Protein AF-A0A350T555-F1 (afdb_monomer)

Sequence (192 aa):
MCRDCGGQFRLDDHVRLIHRSIEDVERISYLAPFISRSAMPKALASPCAGWHYAPRRPITSGHRKREGISMHGIEFFGMPGEDEARPFSRATKAGGLVFVSGHSGGIRGTATEEARAALGIIKSLLEEAGSSMDHVVQVTLLITNSAEYDEINREYKLHFPNGLPARHTARFGVPTTAKCGFACIALAADSQ

Structure (mmCIF, N/CA/C/O backbone):
data_AF-A0A350T555-F1
#
_entry.id   AF-A0A350T555-F1
#
loop_
_atom_site.group_PDB
_atom_site.id
_atom_site.type_symbol
_atom_site.label_atom_id
_atom_site.label_alt_id
_atom_site.label_comp_id
_atom_site.label_asym_id
_atom_site.label_entity_id
_atom_site.label_seq_id
_atom_site.pdbx_PDB_ins_code
_atom_site.Cartn_x
_atom_site.Cartn_y
_atom_site.Cartn_z
_atom_site.occupancy
_atom_site.B_iso_or_equiv
_atom_site.auth_seq_id
_atom_site.auth_comp_id
_atom_site.auth_asym_id
_atom_site.auth_atom_id
_atom_site.pdbx_PDB_model_num
ATOM 1 N N . MET A 1 1 ? 7.788 -72.280 -13.610 1.00 30.23 1 MET A N 1
ATOM 2 C CA . MET A 1 1 ? 7.185 -71.374 -14.621 1.00 30.23 1 MET A CA 1
ATOM 3 C C . MET A 1 1 ? 6.637 -70.174 -13.860 1.00 30.23 1 MET A C 1
ATOM 5 O O . MET A 1 1 ? 5.882 -70.435 -12.942 1.00 30.23 1 MET A O 1
ATOM 9 N N . CYS A 1 2 ? 6.965 -68.896 -14.063 1.00 30.05 2 CYS A N 1
ATOM 10 C CA . CYS A 1 2 ? 7.864 -68.103 -14.924 1.00 30.05 2 CYS A CA 1
ATOM 11 C C . CYS A 1 2 ? 8.053 -66.767 -14.137 1.00 30.05 2 CYS A C 1
ATOM 13 O O . CYS A 1 2 ? 7.058 -66.277 -13.616 1.00 30.05 2 CYS A O 1
ATOM 15 N N . ARG A 1 3 ? 9.257 -66.370 -13.694 1.00 30.23 3 ARG A N 1
ATOM 16 C CA . ARG A 1 3 ? 10.208 -65.401 -14.299 1.00 30.23 3 ARG A CA 1
ATOM 17 C C . ARG A 1 3 ? 9.648 -64.006 -14.653 1.00 30.23 3 ARG A C 1
ATOM 19 O O . ARG A 1 3 ? 8.775 -63.943 -15.505 1.00 30.23 3 ARG A O 1
ATOM 26 N N . ASP A 1 4 ? 10.266 -62.986 -14.029 1.00 35.78 4 ASP A N 1
ATOM 27 C CA . ASP A 1 4 ? 10.601 -61.608 -14.468 1.00 35.78 4 ASP A CA 1
ATOM 28 C C . ASP A 1 4 ? 9.474 -60.736 -15.086 1.00 35.78 4 ASP A C 1
ATOM 30 O O . ASP A 1 4 ? 8.626 -61.209 -15.824 1.00 35.78 4 ASP A O 1
ATOM 34 N N . CYS A 1 5 ? 9.341 -59.431 -14.815 1.00 35.09 5 CYS A N 1
ATOM 35 C CA . CYS A 1 5 ? 10.346 -58.387 -15.006 1.00 35.09 5 CYS A CA 1
ATOM 36 C C . CYS A 1 5 ? 10.032 -57.137 -14.162 1.00 35.09 5 CYS A C 1
ATOM 38 O O . CYS A 1 5 ? 8.913 -56.622 -14.184 1.00 35.09 5 CYS A O 1
ATOM 40 N N . GLY A 1 6 ? 11.058 -56.593 -13.501 1.00 33.00 6 GLY A N 1
ATOM 41 C CA . GLY A 1 6 ? 11.089 -55.191 -13.095 1.00 33.00 6 GLY A CA 1
ATOM 42 C C . GLY A 1 6 ? 11.296 -54.280 -14.310 1.00 33.00 6 GLY A C 1
ATOM 43 O O . GLY A 1 6 ? 12.001 -54.639 -15.253 1.00 33.00 6 GLY A O 1
ATOM 44 N N . GLY A 1 7 ? 10.676 -53.102 -14.284 1.00 33.00 7 GLY A N 1
ATOM 45 C CA . GLY A 1 7 ? 10.753 -52.112 -15.354 1.00 33.00 7 GLY A CA 1
ATOM 46 C C . GLY A 1 7 ? 10.503 -50.709 -14.815 1.00 33.00 7 GLY A C 1
ATOM 47 O O . GLY A 1 7 ? 9.369 -50.283 -14.639 1.00 33.00 7 GLY A O 1
ATOM 48 N N . GLN A 1 8 ? 11.602 -50.028 -14.522 1.00 35.09 8 GLN A N 1
ATOM 49 C CA . GLN A 1 8 ? 11.738 -48.636 -14.110 1.00 35.09 8 GLN A CA 1
ATOM 50 C C . GLN A 1 8 ? 10.984 -47.681 -15.057 1.00 35.09 8 GLN A C 1
ATOM 52 O O . GLN A 1 8 ? 11.365 -47.546 -16.219 1.00 35.09 8 GLN A O 1
ATOM 57 N N . PHE A 1 9 ? 9.949 -46.983 -14.580 1.00 29.12 9 PHE A N 1
ATOM 58 C CA . PHE A 1 9 ? 9.318 -45.905 -15.350 1.00 29.12 9 PHE A CA 1
ATOM 59 C C . PHE A 1 9 ? 10.159 -44.631 -15.183 1.00 29.12 9 PHE A C 1
ATOM 61 O O . PHE A 1 9 ? 10.153 -43.991 -14.131 1.00 29.12 9 PHE A O 1
ATOM 68 N N . ARG A 1 10 ? 10.967 -44.322 -16.202 1.00 34.41 10 ARG A N 1
ATOM 69 C CA . ARG A 1 10 ? 11.744 -43.080 -16.311 1.00 34.41 10 ARG A CA 1
ATOM 70 C C . ARG A 1 10 ? 10.792 -41.892 -16.503 1.00 34.41 10 ARG A C 1
ATOM 72 O O . ARG A 1 10 ? 9.966 -41.913 -17.409 1.00 34.41 10 ARG A O 1
ATOM 79 N N . LEU A 1 11 ? 10.944 -40.859 -15.670 1.00 39.25 11 LEU A N 1
ATOM 80 C CA . LEU A 1 11 ? 10.484 -39.501 -15.965 1.00 39.25 11 LEU A CA 1
ATOM 81 C C . LEU A 1 11 ? 11.314 -38.974 -17.138 1.00 39.25 11 LEU A C 1
ATOM 83 O O . LEU A 1 11 ? 12.494 -38.759 -16.910 1.00 39.25 11 LEU A O 1
ATOM 87 N N . ASP A 1 12 ? 10.735 -38.785 -18.330 1.00 40.91 12 ASP A N 1
ATOM 88 C CA . ASP A 1 12 ? 11.316 -37.931 -19.393 1.00 40.91 12 ASP A CA 1
ATOM 89 C C . ASP A 1 12 ? 10.345 -37.591 -20.560 1.00 40.91 12 ASP A C 1
ATOM 91 O O . ASP A 1 12 ? 10.794 -37.280 -21.658 1.00 40.91 12 ASP A O 1
ATOM 95 N N . ASP A 1 13 ? 9.016 -37.561 -20.358 1.00 38.97 13 ASP A N 1
ATOM 96 C CA . ASP A 1 13 ? 8.043 -3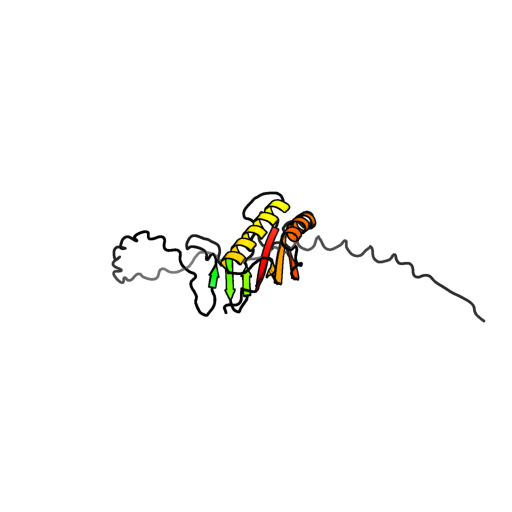7.378 -21.469 1.00 38.97 13 ASP A CA 1
ATOM 97 C C . ASP A 1 13 ? 7.062 -36.185 -21.344 1.00 38.97 13 ASP A C 1
ATOM 99 O O . ASP A 1 13 ? 5.970 -36.199 -21.911 1.00 38.97 13 ASP A O 1
ATOM 103 N N . HIS A 1 14 ? 7.440 -35.087 -20.672 1.00 42.34 14 HIS A N 1
ATOM 104 C CA . HIS A 1 14 ? 6.573 -33.888 -20.580 1.00 42.34 14 HIS A CA 1
ATOM 105 C C . HIS A 1 14 ? 7.183 -32.547 -21.029 1.00 42.34 14 HIS A C 1
ATOM 107 O O . HIS A 1 14 ? 6.593 -31.496 -20.794 1.00 42.34 14 HIS A O 1
ATOM 113 N N . VAL A 1 15 ? 8.297 -32.540 -21.770 1.00 42.91 15 VAL A N 1
ATOM 114 C CA . VAL A 1 15 ? 8.960 -31.288 -22.220 1.00 42.91 15 VAL A CA 1
ATOM 115 C C . VAL A 1 15 ? 8.694 -30.939 -23.701 1.00 42.91 15 VAL A C 1
ATOM 117 O O . VAL A 1 15 ? 9.415 -30.161 -24.315 1.00 42.91 15 VAL A O 1
ATOM 120 N N . ARG A 1 16 ? 7.622 -31.449 -24.323 1.00 36.12 16 ARG A N 1
ATOM 121 C CA . ARG A 1 16 ? 7.269 -31.080 -25.716 1.00 36.12 16 ARG A CA 1
ATOM 122 C C . ARG A 1 16 ? 5.794 -30.769 -25.950 1.00 36.12 16 ARG A C 1
ATOM 124 O O . ARG A 1 16 ? 5.234 -31.186 -26.958 1.00 36.12 16 ARG A O 1
ATOM 131 N N . LEU A 1 17 ? 5.171 -29.989 -25.066 1.00 36.47 17 LEU A N 1
ATOM 132 C CA . LEU A 1 17 ? 3.815 -29.490 -25.322 1.00 36.47 17 LEU A CA 1
ATOM 133 C C . LEU A 1 17 ? 3.530 -28.080 -24.772 1.00 36.47 17 LEU A C 1
ATOM 135 O O . LEU A 1 17 ? 2.439 -27.829 -24.287 1.00 36.47 17 LEU A O 1
ATOM 139 N N . ILE A 1 18 ? 4.480 -27.140 -24.853 1.00 36.09 18 ILE A N 1
ATOM 140 C CA . ILE A 1 18 ? 4.202 -25.697 -24.669 1.00 36.09 18 ILE A CA 1
ATOM 141 C C . ILE A 1 18 ? 5.082 -24.885 -25.634 1.00 36.09 18 ILE A C 1
ATOM 143 O O . ILE A 1 18 ? 5.974 -24.156 -25.222 1.00 36.09 18 ILE A O 1
ATOM 147 N N . HIS A 1 19 ? 4.893 -25.062 -26.945 1.00 40.66 19 HIS A N 1
ATOM 148 C CA . HIS A 1 19 ? 5.527 -24.189 -27.951 1.00 40.66 19 HIS A CA 1
ATOM 149 C C . HIS A 1 19 ? 4.690 -23.964 -29.223 1.00 40.66 19 HIS A C 1
ATOM 151 O O . HIS A 1 19 ? 5.228 -23.685 -30.289 1.00 40.66 19 HIS A O 1
ATOM 157 N N . ARG A 1 20 ? 3.357 -24.033 -29.130 1.00 38.66 20 ARG A N 1
ATOM 158 C CA . ARG A 1 20 ? 2.452 -23.569 -30.196 1.00 38.66 20 ARG A CA 1
ATOM 159 C C . ARG A 1 20 ? 1.196 -22.951 -29.598 1.00 38.66 20 ARG A C 1
ATOM 161 O O . ARG A 1 20 ? 0.210 -23.651 -29.433 1.00 38.66 20 ARG A O 1
ATOM 168 N N . SER A 1 21 ? 1.262 -21.673 -29.226 1.00 40.47 21 SER A N 1
ATOM 169 C CA . SER A 1 21 ? 0.077 -20.813 -29.051 1.00 40.47 21 SER A CA 1
ATOM 170 C C . SER A 1 21 ? 0.491 -19.354 -28.789 1.00 40.47 21 SER A C 1
ATOM 172 O O . SER A 1 21 ? 0.107 -18.770 -27.779 1.00 40.47 21 SER A O 1
ATOM 174 N N . ILE A 1 22 ? 1.324 -18.769 -29.657 1.00 42.53 22 ILE A N 1
ATOM 175 C CA . ILE A 1 22 ? 1.607 -17.315 -29.647 1.00 42.53 22 ILE A CA 1
ATOM 176 C C . ILE A 1 22 ? 1.250 -16.646 -30.993 1.00 42.53 22 ILE A C 1
ATOM 178 O O . ILE A 1 22 ? 1.212 -15.427 -31.068 1.00 42.53 22 ILE A O 1
ATOM 182 N N . GLU A 1 23 ? 0.857 -17.397 -32.029 1.00 40.22 23 GLU A N 1
ATOM 183 C CA . GLU A 1 23 ? 0.582 -16.824 -33.363 1.00 40.22 23 GLU A CA 1
ATOM 184 C C . GLU A 1 23 ? -0.914 -16.654 -33.713 1.00 40.22 23 GLU A C 1
ATOM 186 O O . GLU A 1 23 ? -1.229 -16.167 -34.793 1.00 40.22 23 GLU A O 1
ATOM 191 N N . ASP A 1 24 ? -1.849 -16.956 -32.802 1.00 38.59 24 ASP A N 1
ATOM 192 C CA . ASP A 1 24 ? -3.298 -16.930 -33.101 1.00 38.59 24 ASP A CA 1
ATOM 193 C C . ASP A 1 24 ? -4.080 -15.730 -32.519 1.00 38.59 24 ASP A C 1
ATOM 195 O O . ASP A 1 24 ? -5.305 -15.683 -32.627 1.00 38.59 24 ASP A O 1
ATOM 199 N N . VAL A 1 25 ? -3.417 -14.719 -31.939 1.00 42.75 25 VAL A N 1
ATOM 200 C CA . VAL A 1 25 ? -4.110 -13.526 -31.386 1.00 42.75 25 VAL A CA 1
ATOM 201 C C . VAL A 1 25 ? -4.084 -12.312 -32.336 1.00 42.75 25 VAL A C 1
ATOM 203 O O . VAL A 1 25 ? -4.837 -11.362 -32.144 1.00 42.75 25 VAL A O 1
ATOM 206 N N . GLU A 1 26 ? -3.322 -12.346 -33.435 1.00 39.66 26 GLU A N 1
ATOM 207 C CA . GLU A 1 26 ? -3.221 -11.220 -34.390 1.00 39.66 26 GLU A CA 1
ATOM 208 C C . GLU A 1 26 ? -4.229 -11.257 -35.560 1.00 39.66 26 GLU A C 1
ATOM 210 O O . GLU A 1 26 ? -4.035 -10.607 -36.587 1.00 39.66 26 GLU A O 1
ATOM 215 N N . ARG A 1 27 ? -5.350 -11.981 -35.439 1.00 42.81 27 ARG A N 1
ATOM 216 C CA . ARG A 1 27 ? -6.330 -12.127 -36.539 1.00 42.81 27 ARG A CA 1
ATOM 217 C C . ARG A 1 27 ? -7.792 -11.874 -36.174 1.00 42.81 27 ARG A C 1
ATOM 219 O O . ARG A 1 27 ? -8.685 -12.526 -36.706 1.00 42.81 27 ARG A O 1
ATOM 226 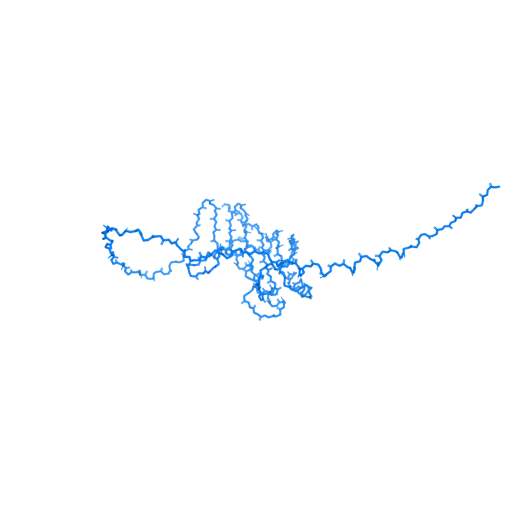N N . ILE A 1 28 ? -8.065 -10.859 -35.355 1.00 37.47 28 ILE A N 1
ATOM 227 C CA . ILE A 1 28 ? -9.419 -10.286 -35.261 1.00 37.47 28 ILE A CA 1
ATOM 228 C C . ILE A 1 28 ? -9.358 -8.788 -35.573 1.00 37.47 28 ILE A C 1
ATOM 230 O O . ILE A 1 28 ? -9.285 -7.926 -34.704 1.00 37.47 28 ILE A O 1
ATOM 234 N N . SER A 1 29 ? -9.362 -8.493 -36.870 1.00 36.12 29 SER A N 1
ATOM 235 C CA . SER A 1 29 ? -9.881 -7.245 -37.444 1.00 36.12 29 SER A CA 1
ATOM 236 C C . SER A 1 29 ? -11.243 -7.551 -38.089 1.00 36.12 29 SER A C 1
ATOM 238 O O . SER A 1 29 ? -11.488 -8.719 -38.376 1.00 36.12 29 SER A O 1
ATOM 240 N N . TYR A 1 30 ? -12.044 -6.513 -38.397 1.00 31.98 30 TYR A N 1
ATOM 241 C CA . TYR A 1 30 ? -13.346 -6.509 -39.119 1.00 31.98 30 TYR A CA 1
ATOM 242 C C . TYR A 1 30 ? -14.593 -6.678 -38.213 1.00 31.98 30 TYR A C 1
ATOM 244 O O . TYR A 1 30 ? -14.672 -7.633 -37.462 1.00 31.98 30 TYR A O 1
ATOM 252 N N . LEU A 1 31 ? -15.637 -5.831 -38.184 1.00 34.50 31 LEU A N 1
ATOM 253 C CA . LEU A 1 31 ? -16.111 -4.701 -39.000 1.00 34.50 31 LEU A CA 1
ATOM 254 C C . LEU A 1 31 ? -17.047 -3.817 -38.145 1.00 34.50 31 LEU A C 1
ATOM 256 O O . LEU A 1 31 ? -18.017 -4.322 -37.587 1.00 34.50 31 LEU A O 1
ATOM 260 N N . ALA A 1 32 ? -16.828 -2.501 -38.115 1.00 34.59 32 ALA A N 1
ATOM 261 C CA . ALA A 1 32 ? -17.852 -1.530 -37.718 1.00 34.59 32 ALA A CA 1
ATOM 262 C C . ALA A 1 32 ? -18.454 -0.914 -38.994 1.00 34.59 32 ALA A C 1
ATOM 264 O O . ALA A 1 32 ? -17.691 -0.384 -39.807 1.00 34.59 32 ALA A O 1
ATOM 265 N N . PRO A 1 33 ? -19.779 -0.969 -39.224 1.00 33.12 33 PRO A N 1
ATOM 266 C CA . PRO A 1 33 ? -20.364 -0.299 -40.369 1.00 33.12 33 PRO A CA 1
ATOM 267 C C . PRO A 1 33 ? -20.434 1.214 -40.135 1.00 33.12 33 PRO A C 1
ATOM 269 O O . PRO A 1 33 ? -20.984 1.723 -39.160 1.00 33.12 33 PRO A O 1
ATOM 272 N N . PHE A 1 34 ? -19.852 1.902 -41.106 1.00 32.44 34 PHE A N 1
ATOM 273 C CA . PHE A 1 34 ? -19.950 3.311 -41.446 1.00 32.44 34 PHE A CA 1
ATOM 274 C C . PHE A 1 34 ? -21.419 3.775 -41.498 1.00 32.44 34 PHE A C 1
ATOM 276 O O . PHE A 1 34 ? -22.119 3.545 -42.483 1.00 32.44 34 PHE A O 1
ATOM 283 N N . ILE A 1 35 ? -21.903 4.443 -40.445 1.00 34.91 35 ILE A N 1
ATOM 284 C CA . ILE A 1 35 ? -23.176 5.174 -40.498 1.00 34.91 35 ILE A CA 1
ATOM 285 C C . ILE A 1 35 ? -22.901 6.550 -41.110 1.00 34.91 35 ILE A C 1
ATOM 287 O O . ILE A 1 35 ? -22.307 7.436 -40.494 1.00 34.91 35 ILE A O 1
ATOM 291 N N . SER A 1 36 ? -23.336 6.688 -42.361 1.00 31.81 36 SER A N 1
ATOM 292 C CA . SER A 1 36 ? -23.370 7.920 -43.145 1.00 31.81 36 SER A CA 1
ATOM 293 C C . SER A 1 36 ? -24.074 9.053 -42.387 1.00 31.81 36 SER A C 1
ATOM 295 O O . SER A 1 36 ? -25.250 8.960 -42.032 1.00 31.81 36 SER A O 1
ATOM 297 N N . ARG A 1 37 ? -23.357 10.164 -42.182 1.00 38.50 37 ARG A N 1
ATOM 298 C CA . ARG A 1 37 ? -23.922 11.460 -41.786 1.00 38.50 37 ARG A CA 1
ATOM 299 C C . ARG A 1 37 ? -24.569 12.123 -43.002 1.00 38.50 37 ARG A C 1
ATOM 301 O O . ARG A 1 37 ? -23.938 12.947 -43.652 1.00 38.50 37 ARG A O 1
ATOM 308 N N . SER A 1 38 ? -25.816 11.792 -43.318 1.00 35.03 38 SER A N 1
ATOM 309 C CA . SER A 1 38 ? -26.653 12.642 -44.182 1.00 35.03 38 SER A CA 1
ATOM 310 C C . SER A 1 38 ? -28.125 12.233 -44.125 1.00 35.03 38 SER A C 1
ATOM 312 O O . SER A 1 38 ? -28.584 11.455 -44.946 1.00 35.03 38 SER A O 1
ATOM 314 N N . ALA A 1 39 ? -28.850 12.754 -43.129 1.00 35.03 39 ALA A N 1
ATOM 315 C CA . ALA A 1 39 ? -30.275 13.115 -43.185 1.00 35.03 39 ALA A CA 1
ATOM 316 C C . ALA A 1 39 ? -30.831 13.227 -41.758 1.00 35.03 39 ALA A C 1
ATOM 318 O O . ALA A 1 39 ? -31.227 12.234 -41.156 1.00 35.03 39 ALA A O 1
ATOM 319 N N . MET A 1 40 ? -30.906 14.447 -41.225 1.00 31.19 40 MET A N 1
ATOM 320 C CA . MET A 1 40 ? -31.923 14.779 -40.227 1.00 31.19 40 MET A CA 1
ATOM 321 C C . MET A 1 40 ? -32.621 16.078 -40.649 1.00 31.19 40 MET A C 1
ATOM 323 O O . MET A 1 40 ? -31.938 17.044 -41.001 1.00 31.19 40 MET A O 1
ATOM 327 N N . PRO A 1 41 ? -33.965 16.094 -40.695 1.00 36.47 41 PRO A N 1
ATOM 328 C CA . PRO A 1 41 ? -34.730 17.226 -41.191 1.00 36.47 41 PRO A CA 1
ATOM 329 C C . PRO A 1 41 ? -34.741 18.386 -40.189 1.00 36.47 41 PRO A C 1
ATOM 331 O O . PRO A 1 41 ? -34.786 18.199 -38.975 1.00 36.47 41 PRO A O 1
ATOM 334 N N . LYS A 1 42 ? -34.734 19.606 -40.736 1.00 39.72 42 LYS A N 1
ATOM 335 C CA . LYS A 1 42 ? -34.966 20.859 -40.013 1.00 39.72 42 LYS A CA 1
ATOM 336 C C . LYS A 1 42 ? -36.373 20.840 -39.407 1.00 39.72 42 LYS A C 1
ATOM 338 O O . LYS A 1 42 ? -37.349 20.875 -40.150 1.00 39.72 42 LYS A O 1
ATOM 343 N N . ALA A 1 43 ? -36.470 20.859 -38.081 1.00 35.75 43 ALA A N 1
ATOM 344 C CA . ALA A 1 43 ? -37.713 21.124 -37.367 1.00 35.75 43 ALA A CA 1
ATOM 345 C C . ALA A 1 43 ? -37.529 22.336 -36.440 1.00 35.75 43 ALA A C 1
ATOM 347 O O . ALA A 1 43 ? -36.889 22.260 -35.399 1.00 35.75 43 ALA A O 1
ATOM 348 N N . LEU A 1 44 ? -38.045 23.462 -36.937 1.00 35.72 44 LEU A N 1
ATOM 349 C CA . LEU A 1 44 ? -38.813 24.503 -36.245 1.00 35.72 44 LEU A CA 1
ATOM 350 C C . LEU A 1 44 ? -38.351 24.972 -34.854 1.00 35.72 44 LEU A C 1
ATOM 352 O O . LEU A 1 44 ? -38.534 24.321 -33.831 1.00 35.72 44 LEU A O 1
ATOM 356 N N . ALA A 1 45 ? -37.874 26.216 -34.853 1.00 32.81 45 ALA A N 1
ATOM 357 C CA . ALA A 1 45 ? -37.756 27.081 -33.694 1.00 32.81 45 ALA A CA 1
ATOM 358 C C . ALA A 1 45 ? -39.120 27.376 -33.041 1.00 32.81 45 ALA A C 1
ATOM 360 O O . ALA A 1 45 ? -40.107 27.621 -33.736 1.00 32.81 45 ALA A O 1
ATOM 361 N N . SER A 1 46 ? -39.135 27.484 -31.709 1.00 39.28 46 SER A N 1
ATOM 362 C CA . SER A 1 46 ? -39.952 28.472 -30.992 1.00 39.28 46 SER A CA 1
ATOM 363 C C . SER A 1 46 ? -39.406 28.760 -29.583 1.00 39.28 46 SER A C 1
ATOM 365 O O . SER A 1 46 ? -38.695 27.921 -29.028 1.00 39.28 46 SER A O 1
ATOM 367 N N . PRO A 1 47 ? -39.667 29.964 -29.032 1.00 48.12 47 PRO A N 1
ATOM 368 C CA . PRO A 1 47 ? -38.838 30.596 -28.010 1.00 48.12 47 PRO A CA 1
ATOM 369 C C . PRO A 1 47 ? -39.512 30.625 -26.630 1.00 48.12 47 PRO A C 1
ATOM 371 O O . PRO A 1 47 ? -40.675 30.996 -26.526 1.00 48.12 47 PRO A O 1
ATOM 374 N N . CYS A 1 48 ? -38.764 30.351 -25.556 1.00 30.95 48 CYS A N 1
ATOM 375 C CA . CYS A 1 48 ? -39.205 30.628 -24.183 1.00 30.95 48 CYS A CA 1
ATOM 376 C C . CYS A 1 48 ? -38.051 31.214 -23.352 1.00 30.95 48 CYS A C 1
ATOM 378 O O . CYS A 1 48 ? -37.194 30.504 -22.840 1.00 30.95 48 CYS A O 1
ATOM 380 N N . ALA A 1 49 ? -38.039 32.547 -23.299 1.00 35.28 49 ALA A N 1
ATOM 381 C CA . ALA A 1 49 ? -37.861 33.386 -22.113 1.00 35.28 49 ALA A CA 1
ATOM 382 C C . ALA A 1 49 ? -36.831 32.981 -21.025 1.00 35.28 49 ALA A C 1
ATOM 384 O O . ALA A 1 49 ? -37.060 32.099 -20.207 1.00 35.28 49 ALA A O 1
ATOM 385 N N . GLY A 1 50 ? -35.779 33.801 -20.911 1.00 32.59 50 GLY A N 1
ATOM 386 C CA . GLY A 1 50 ? -35.544 34.583 -19.690 1.00 32.59 50 GLY A CA 1
ATOM 387 C C . GLY A 1 50 ? -35.030 33.861 -18.443 1.00 32.59 50 GLY A C 1
ATOM 388 O O . GLY A 1 50 ? -35.676 33.926 -17.402 1.00 32.59 50 GLY A O 1
ATOM 389 N N . TRP A 1 51 ? -33.817 33.311 -18.485 1.00 29.03 51 TRP A N 1
ATOM 390 C CA . TRP A 1 51 ? -33.056 33.050 -17.257 1.00 29.03 51 TRP A CA 1
ATOM 391 C C . TRP A 1 51 ? -32.213 34.281 -16.925 1.00 29.03 51 TRP A C 1
ATOM 393 O O . TRP A 1 51 ? -31.159 34.517 -17.512 1.00 29.03 51 TRP A O 1
ATOM 403 N N . HIS A 1 52 ? -32.714 35.101 -16.001 1.00 36.28 52 HIS A N 1
ATOM 404 C CA . HIS A 1 52 ? -31.944 36.191 -15.414 1.00 36.28 52 HIS A CA 1
ATOM 405 C C . HIS A 1 52 ? -30.798 35.593 -14.591 1.00 36.28 52 HIS A C 1
ATOM 407 O O . HIS A 1 52 ? -31.024 34.895 -13.603 1.00 36.28 52 HIS A O 1
ATOM 413 N N . TYR A 1 53 ? -29.562 35.861 -15.007 1.00 37.06 53 TYR A N 1
ATOM 414 C CA . TYR A 1 53 ? -28.364 35.508 -14.254 1.00 37.06 53 TYR A CA 1
ATOM 415 C C . TYR A 1 53 ? -28.310 36.385 -12.994 1.00 37.06 53 TYR A C 1
ATOM 417 O O . TYR A 1 53 ? -28.076 37.590 -13.078 1.00 37.06 53 TYR A O 1
ATOM 425 N N . ALA A 1 54 ? -28.556 35.804 -11.820 1.00 39.75 54 ALA A N 1
ATOM 426 C CA . ALA A 1 54 ? -28.314 36.498 -10.559 1.00 39.75 54 ALA A CA 1
ATOM 427 C C . ALA A 1 54 ? -26.792 36.664 -10.356 1.00 39.75 54 ALA A C 1
ATOM 429 O O . ALA A 1 54 ? -26.046 35.701 -10.569 1.00 39.75 54 ALA A O 1
ATOM 430 N N . PRO A 1 55 ? -26.291 37.846 -9.948 1.00 38.00 55 PRO A N 1
ATOM 431 C CA . PRO A 1 55 ? -24.865 38.032 -9.719 1.00 38.00 55 PRO A CA 1
ATOM 432 C C . PRO A 1 55 ? -24.402 37.162 -8.544 1.00 38.00 55 PRO A C 1
ATOM 434 O O . PRO A 1 55 ? -24.964 37.211 -7.446 1.00 38.00 55 PRO A O 1
ATOM 437 N N . ARG A 1 56 ? -23.362 36.350 -8.778 1.00 44.12 56 ARG A N 1
ATOM 438 C CA . ARG A 1 56 ? -22.710 35.554 -7.731 1.00 44.12 56 ARG A CA 1
ATOM 439 C C . ARG A 1 56 ? -22.121 36.505 -6.689 1.00 44.12 56 ARG A C 1
ATOM 441 O O . ARG A 1 56 ? -21.344 37.394 -7.029 1.00 44.12 56 ARG A O 1
ATOM 448 N N . ARG A 1 57 ? -22.490 36.316 -5.419 1.00 34.44 57 ARG A N 1
ATOM 449 C CA . ARG A 1 57 ? -21.842 37.016 -4.301 1.00 34.44 57 ARG A CA 1
ATOM 450 C C . ARG A 1 57 ? -20.368 36.590 -4.217 1.00 34.44 57 ARG A C 1
ATOM 452 O O . ARG A 1 57 ? -20.074 35.433 -4.526 1.00 34.44 57 ARG A O 1
ATOM 459 N N . PRO A 1 58 ? -19.454 37.475 -3.784 1.00 36.59 58 PRO A N 1
ATOM 460 C CA . PRO A 1 58 ? -18.054 37.111 -3.624 1.00 36.59 58 PRO A CA 1
ATOM 461 C C . PRO A 1 58 ? -17.938 36.035 -2.543 1.00 36.59 58 PRO A C 1
ATOM 463 O O . PRO A 1 58 ? -18.431 36.213 -1.428 1.00 36.59 58 PRO A O 1
ATOM 466 N N . ILE A 1 59 ? -17.300 34.916 -2.879 1.00 51.69 59 ILE A N 1
ATOM 467 C CA . ILE A 1 59 ? -16.953 33.871 -1.918 1.00 51.69 59 ILE A CA 1
ATOM 468 C C . ILE A 1 59 ? -15.756 34.401 -1.129 1.00 51.69 59 ILE A C 1
ATOM 470 O O . ILE A 1 59 ? -14.664 34.544 -1.674 1.00 51.69 59 ILE A O 1
ATOM 474 N N . THR A 1 60 ? -15.954 34.735 0.144 1.00 42.34 60 THR A N 1
ATOM 475 C CA . THR A 1 60 ? -14.839 35.027 1.043 1.00 42.34 60 THR A CA 1
ATOM 476 C C . THR A 1 60 ? -14.103 33.720 1.334 1.00 42.34 60 THR A C 1
ATOM 478 O O . THR A 1 60 ? -14.692 32.731 1.773 1.00 42.34 60 THR A O 1
ATOM 481 N N . SER A 1 61 ? -12.804 33.688 1.036 1.00 43.38 61 SER A N 1
ATOM 482 C CA . SER A 1 61 ? -11.941 32.516 1.180 1.00 43.38 61 SER A CA 1
ATOM 483 C C . SER A 1 61 ? -11.612 32.246 2.651 1.00 43.38 61 SER A C 1
ATOM 485 O O . SER A 1 61 ? -10.520 32.542 3.133 1.00 43.38 61 SER A O 1
ATOM 487 N N . GLY A 1 62 ? -12.565 31.676 3.381 1.00 36.25 62 GLY A N 1
ATOM 488 C 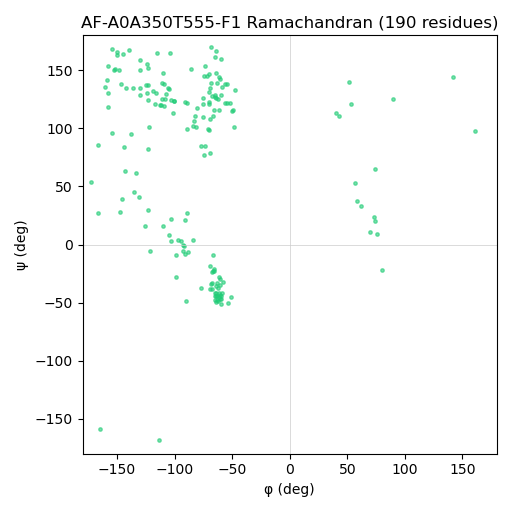CA . GLY A 1 62 ? -12.287 30.986 4.632 1.00 36.25 62 GLY A CA 1
ATOM 489 C C . GLY A 1 62 ? -11.868 29.554 4.325 1.00 36.25 62 GLY A C 1
ATOM 490 O O . GLY A 1 62 ? -12.726 28.716 4.056 1.00 36.25 62 GLY A O 1
ATOM 491 N N . HIS A 1 63 ? -10.567 29.258 4.371 1.00 41.12 63 HIS A N 1
ATOM 492 C CA . HIS A 1 63 ? -10.058 27.883 4.351 1.00 41.12 63 HIS A CA 1
ATOM 493 C C . HIS A 1 63 ? -10.428 27.190 5.668 1.00 41.12 63 HIS A C 1
ATOM 495 O O . HIS A 1 63 ? -9.629 27.074 6.593 1.00 41.12 63 HIS A O 1
ATOM 501 N N . ARG A 1 64 ? -11.684 26.756 5.771 1.00 39.41 64 ARG A N 1
ATOM 502 C CA . ARG A 1 64 ? -12.134 25.833 6.807 1.00 39.41 64 ARG A CA 1
ATOM 503 C C . ARG A 1 64 ? -11.725 24.437 6.343 1.00 39.41 64 ARG A C 1
ATOM 505 O O . ARG A 1 64 ? -12.187 24.001 5.288 1.00 39.41 64 ARG A O 1
ATOM 512 N N . LYS A 1 65 ? -10.854 23.752 7.097 1.00 33.91 65 LYS A N 1
ATOM 513 C CA . LYS A 1 65 ? -10.638 22.305 6.936 1.00 33.91 65 LYS A CA 1
ATOM 514 C C . LYS A 1 65 ? -12.022 21.655 6.921 1.00 33.91 65 LYS A C 1
ATOM 516 O O . LYS A 1 65 ? -12.767 21.799 7.888 1.00 33.91 65 LYS A O 1
ATOM 521 N N . ARG A 1 66 ? -12.408 21.041 5.801 1.00 46.09 66 ARG A N 1
ATOM 522 C CA . ARG A 1 66 ? -13.638 20.253 5.736 1.00 46.09 66 ARG A CA 1
ATOM 523 C C . ARG A 1 66 ? -13.379 19.006 6.572 1.00 46.09 66 ARG A C 1
ATOM 525 O O . ARG A 1 66 ? -12.697 18.100 6.108 1.00 46.09 66 ARG A O 1
ATOM 532 N N . GLU A 1 67 ? -13.846 19.014 7.816 1.00 50.12 67 GLU A N 1
ATOM 533 C CA . GLU A 1 67 ? -13.998 17.781 8.585 1.00 50.12 67 GLU A CA 1
ATOM 534 C C . GLU A 1 67 ? -14.853 16.813 7.758 1.00 50.12 67 GLU A C 1
ATOM 536 O O . GLU A 1 67 ? -15.780 17.243 7.061 1.00 50.12 67 GLU A O 1
ATOM 541 N N . GLY A 1 68 ? -14.455 15.540 7.741 1.00 52.59 68 GLY A N 1
ATOM 542 C CA . GLY A 1 68 ? -14.984 14.522 6.838 1.00 52.59 68 GLY A CA 1
ATOM 543 C C . GLY A 1 68 ? -16.510 14.526 6.784 1.00 52.59 68 GLY A C 1
ATOM 544 O O . GLY A 1 68 ? -17.191 14.579 7.807 1.00 52.59 68 GLY A O 1
ATOM 545 N N . ILE A 1 69 ? -17.059 14.486 5.571 1.00 56.78 69 ILE A N 1
ATOM 546 C CA . ILE A 1 69 ? -18.505 14.400 5.365 1.00 56.78 69 ILE A CA 1
ATOM 547 C C . ILE A 1 69 ? -18.932 12.992 5.788 1.00 56.78 69 ILE A C 1
ATOM 549 O O . ILE A 1 69 ? -18.751 12.037 5.038 1.00 56.78 69 ILE A O 1
ATOM 553 N N . SER A 1 70 ? -19.461 12.871 7.006 1.00 56.03 70 SER A N 1
ATOM 554 C CA . SER A 1 70 ? -20.071 11.642 7.505 1.00 56.03 70 SER A CA 1
ATOM 555 C C . SER A 1 70 ? -21.505 11.563 7.000 1.00 56.03 70 SER A C 1
ATOM 557 O O . SER A 1 70 ? -22.373 12.340 7.399 1.00 56.03 70 SER A O 1
ATOM 559 N N . MET A 1 71 ? -21.765 10.625 6.098 1.00 54.06 71 MET A N 1
ATOM 560 C CA . MET A 1 71 ? -23.121 10.190 5.790 1.00 54.06 71 MET A CA 1
ATOM 561 C C . MET A 1 71 ? -23.194 8.681 6.015 1.00 54.06 71 MET A C 1
ATOM 563 O O . MET A 1 71 ? -22.418 7.930 5.437 1.00 54.06 71 MET A O 1
ATOM 567 N N . HIS A 1 72 ? -24.129 8.241 6.862 1.00 77.69 72 HIS A N 1
ATOM 568 C CA . HIS A 1 72 ? -24.408 6.826 7.159 1.00 77.69 72 HIS A CA 1
ATOM 569 C C . HIS A 1 72 ? -23.256 6.018 7.798 1.00 77.69 72 HIS A C 1
ATOM 571 O O . HIS A 1 72 ? -23.144 4.820 7.558 1.00 77.69 72 HIS A O 1
ATOM 577 N N . GLY A 1 73 ? -22.409 6.641 8.629 1.00 87.25 73 GLY A N 1
ATOM 578 C CA . GLY A 1 73 ? -21.314 5.928 9.312 1.00 87.25 73 GLY A CA 1
ATOM 579 C C . GLY A 1 73 ? -20.138 5.573 8.395 1.00 87.25 73 GLY A C 1
ATOM 580 O O . GLY A 1 73 ? -19.358 4.673 8.701 1.00 87.25 73 GLY A O 1
ATOM 581 N N . ILE A 1 74 ? -20.036 6.277 7.265 1.00 93.56 74 ILE A N 1
ATOM 582 C CA . ILE A 1 74 ? -18.916 6.210 6.333 1.00 93.56 74 ILE A CA 1
ATOM 583 C C . ILE A 1 74 ? -18.162 7.537 6.407 1.00 93.56 74 ILE A C 1
ATOM 585 O O . ILE A 1 74 ? -18.748 8.601 6.204 1.00 93.56 74 ILE A O 1
ATOM 589 N N . GLU A 1 75 ? -16.861 7.468 6.669 1.00 94.69 75 GLU A N 1
ATOM 590 C CA . GLU A 1 75 ? -15.952 8.614 6.641 1.00 94.69 75 GLU A CA 1
ATOM 591 C C . GLU A 1 75 ? -15.041 8.518 5.414 1.00 94.69 75 GLU A C 1
ATOM 593 O O . GLU A 1 75 ? -14.417 7.484 5.169 1.00 94.69 75 GLU A O 1
ATOM 598 N N . PHE A 1 76 ? -14.946 9.598 4.639 1.00 94.38 76 PHE A N 1
ATOM 599 C CA . PHE A 1 76 ? -14.121 9.658 3.432 1.00 94.38 76 PHE A CA 1
ATOM 600 C C . PHE A 1 76 ? -12.854 10.482 3.661 1.00 94.38 76 PHE A C 1
ATOM 602 O O . PHE A 1 76 ? -12.922 11.609 4.151 1.00 94.38 76 PHE A O 1
ATOM 609 N N . PHE A 1 77 ? -11.716 9.955 3.209 1.00 94.75 77 PHE A N 1
ATOM 610 C CA . PHE A 1 77 ? -10.403 10.590 3.316 1.00 94.75 77 PHE A CA 1
ATOM 611 C C . PHE A 1 77 ? -9.856 10.896 1.924 1.00 94.75 77 PHE A C 1
ATOM 613 O O . PHE A 1 77 ? -9.848 10.035 1.036 1.00 94.75 77 PHE A O 1
ATOM 620 N N . GLY A 1 78 ? -9.402 12.135 1.724 1.00 94.06 78 GLY A N 1
ATOM 621 C CA . GLY A 1 78 ? -8.873 12.599 0.441 1.00 94.06 78 GLY A CA 1
ATOM 622 C C . GLY A 1 78 ? -9.862 12.445 -0.715 1.00 94.06 78 GLY A C 1
ATOM 623 O O . GLY A 1 78 ? -9.525 11.820 -1.722 1.00 94.06 78 GLY A O 1
ATOM 624 N N . MET A 1 79 ? -11.086 12.963 -0.560 1.00 93.50 79 MET A N 1
ATOM 625 C CA . MET A 1 79 ? -12.023 13.058 -1.683 1.00 93.50 79 MET A CA 1
ATOM 626 C C . MET A 1 79 ? -11.431 13.935 -2.795 1.00 93.50 79 MET A C 1
ATOM 628 O O . MET A 1 79 ? -10.792 14.942 -2.479 1.00 93.50 79 MET A O 1
ATOM 632 N N . PRO A 1 80 ? -11.649 13.584 -4.072 1.00 93.06 80 PRO A N 1
ATOM 633 C CA . PRO A 1 80 ? -11.196 14.409 -5.182 1.00 93.06 80 PRO A CA 1
ATOM 634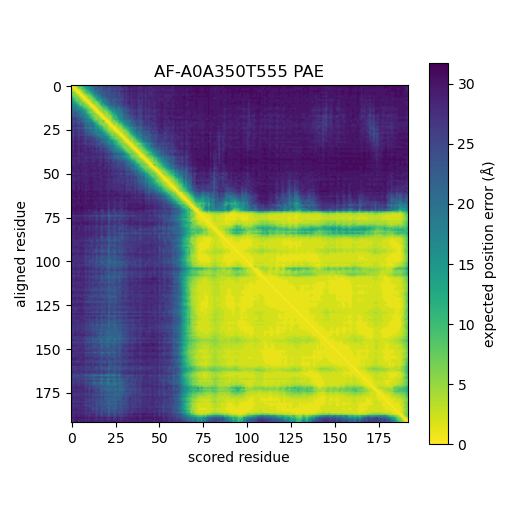 C C . PRO A 1 80 ? -11.894 15.776 -5.160 1.00 93.06 80 PRO A C 1
ATOM 636 O O . PRO A 1 80 ? -13.095 15.868 -4.886 1.00 93.06 80 PRO A O 1
ATOM 639 N N . GLY A 1 81 ? -11.141 16.840 -5.444 1.00 89.12 81 GLY A N 1
ATOM 640 C CA . GLY A 1 81 ? -11.718 18.148 -5.764 1.00 89.12 81 GLY A CA 1
ATOM 641 C C . GLY A 1 81 ? -12.448 18.155 -7.114 1.00 89.12 81 GLY A C 1
ATOM 642 O O . GLY A 1 81 ? -12.326 17.218 -7.898 1.00 89.12 81 GLY A O 1
ATOM 643 N N . GLU A 1 82 ? -13.179 19.235 -7.407 1.00 85.69 82 GLU A N 1
ATOM 644 C CA . GLU A 1 82 ? -13.932 19.391 -8.669 1.00 85.69 82 GLU A CA 1
ATOM 645 C C . GLU A 1 82 ? -13.034 19.285 -9.915 1.00 85.69 82 GLU A C 1
ATOM 647 O O . GLU A 1 82 ? -13.459 18.757 -10.940 1.00 85.69 82 GLU A O 1
ATOM 652 N N . ASP A 1 83 ? -11.776 19.718 -9.799 1.00 88.44 83 ASP A N 1
ATOM 653 C CA . ASP A 1 83 ? -10.792 19.709 -10.887 1.00 88.44 83 ASP A CA 1
ATOM 654 C C . ASP A 1 83 ? -9.940 18.423 -10.943 1.00 88.44 83 ASP A C 1
ATOM 656 O O . ASP A 1 83 ? -9.075 18.274 -11.810 1.00 88.44 83 ASP A O 1
ATOM 660 N N . GLU A 1 84 ? -10.144 17.472 -10.025 1.00 87.88 84 GLU A N 1
ATOM 661 C CA . GLU A 1 84 ? -9.404 16.210 -10.019 1.00 87.88 84 GLU A CA 1
ATOM 662 C C . GLU A 1 84 ? -10.114 15.142 -10.860 1.00 87.88 84 GLU A C 1
ATOM 664 O O . GLU A 1 84 ? -11.217 14.704 -10.550 1.00 87.88 84 GLU A O 1
ATOM 669 N N . ALA A 1 85 ? -9.427 14.613 -11.877 1.00 85.00 85 ALA A N 1
ATOM 670 C CA . ALA A 1 85 ? -9.967 13.559 -12.745 1.00 85.00 85 ALA A CA 1
ATOM 671 C C . ALA A 1 85 ? -10.190 12.200 -12.044 1.00 85.00 85 ALA A C 1
ATOM 673 O O . ALA A 1 85 ? -10.736 11.271 -12.638 1.00 85.00 85 ALA A O 1
ATOM 674 N N . ARG A 1 86 ? -9.719 12.041 -10.803 1.00 89.62 86 ARG A N 1
ATOM 675 C CA . ARG A 1 86 ? -9.786 10.784 -10.054 1.00 89.62 86 ARG A CA 1
ATOM 676 C C . ARG A 1 86 ? -11.220 10.538 -9.548 1.00 89.62 86 ARG A C 1
ATOM 678 O O . ARG A 1 86 ? -11.679 11.315 -8.721 1.00 89.62 86 ARG A O 1
ATOM 685 N N . PRO A 1 87 ? -11.895 9.426 -9.906 1.00 92.38 87 PRO A N 1
ATOM 686 C CA . PRO A 1 87 ? -13.286 9.172 -9.508 1.00 92.38 87 PRO A CA 1
ATOM 687 C C . PRO A 1 87 ? -13.423 8.422 -8.166 1.00 92.38 87 PRO A C 1
ATOM 689 O O . PRO A 1 87 ? -14.376 7.672 -7.971 1.00 92.38 87 PRO A O 1
ATOM 692 N N . PHE A 1 88 ? -12.452 8.547 -7.255 1.00 93.81 88 PHE A N 1
ATOM 693 C CA . PHE A 1 88 ? -12.423 7.793 -5.997 1.00 93.81 88 PHE A CA 1
ATOM 694 C C . PHE A 1 88 ? -11.696 8.541 -4.873 1.00 93.81 88 PHE A C 1
ATOM 696 O O . PHE A 1 88 ? -10.760 9.305 -5.123 1.00 93.81 88 PHE A O 1
ATOM 703 N N . SER A 1 89 ? -12.104 8.279 -3.629 1.00 95.81 89 SER A N 1
ATOM 704 C CA . SER A 1 89 ? -11.419 8.759 -2.422 1.00 95.81 89 SER A CA 1
ATOM 705 C C . SER A 1 89 ? -10.117 7.996 -2.177 1.00 95.81 89 SER A C 1
ATOM 707 O O . SER A 1 89 ? -9.972 6.833 -2.561 1.00 95.81 89 SER A O 1
ATOM 709 N N . ARG A 1 90 ? -9.156 8.629 -1.502 1.00 96.81 90 ARG A N 1
ATOM 710 C CA . ARG A 1 90 ? -7.883 7.982 -1.141 1.00 96.81 90 ARG A CA 1
ATOM 711 C C . ARG A 1 90 ? -8.073 6.865 -0.120 1.00 96.81 90 ARG A C 1
ATOM 713 O O . ARG A 1 90 ? -7.423 5.829 -0.235 1.00 96.81 90 ARG A O 1
ATOM 720 N N . ALA A 1 91 ? -8.969 7.065 0.840 1.00 97.69 91 ALA A N 1
ATOM 721 C CA . ALA A 1 91 ? -9.411 6.017 1.743 1.00 97.69 91 ALA A CA 1
ATOM 722 C C . ALA A 1 91 ? -10.856 6.246 2.202 1.00 97.69 91 ALA A C 1
ATOM 724 O O . ALA A 1 91 ? -11.443 7.317 2.013 1.00 97.69 91 ALA A O 1
ATOM 725 N N . THR A 1 92 ? -11.456 5.218 2.784 1.00 97.00 92 THR A N 1
ATOM 726 C CA . THR A 1 92 ? -12.790 5.271 3.382 1.00 97.00 92 THR A CA 1
ATOM 727 C C . THR A 1 92 ? -12.803 4.419 4.641 1.00 97.00 92 THR A C 1
ATOM 729 O O . THR A 1 92 ? -12.298 3.300 4.622 1.00 97.00 92 THR A O 1
ATOM 732 N N . LYS A 1 93 ? -13.371 4.928 5.732 1.00 96.00 93 LYS A N 1
ATOM 733 C CA . LYS A 1 93 ? -13.566 4.188 6.980 1.00 96.00 93 LYS A CA 1
ATOM 734 C C . LYS A 1 93 ? -15.047 3.876 7.145 1.00 96.00 93 LYS A C 1
ATOM 736 O O . LYS A 1 93 ? -15.873 4.782 7.080 1.00 96.00 93 LYS A O 1
ATOM 741 N N . ALA A 1 94 ? -15.375 2.601 7.319 1.00 94.69 94 ALA A N 1
ATOM 742 C CA . ALA A 1 94 ? -16.743 2.129 7.498 1.00 94.69 94 ALA A CA 1
ATOM 743 C C . ALA A 1 94 ? -16.746 0.755 8.178 1.00 94.69 94 ALA A C 1
ATOM 745 O O . ALA A 1 94 ? -15.906 -0.091 7.872 1.00 94.69 94 ALA A O 1
ATOM 746 N N . GLY A 1 95 ? -17.700 0.518 9.082 1.00 93.19 95 GLY A N 1
ATOM 747 C CA . GLY A 1 95 ? -17.920 -0.807 9.678 1.00 93.19 95 GLY A CA 1
ATOM 748 C C . GLY A 1 95 ? -16.709 -1.390 10.417 1.00 93.19 95 GLY A C 1
ATOM 749 O O . GLY A 1 95 ? -16.457 -2.585 10.309 1.00 93.19 95 GLY A O 1
ATOM 750 N N . GLY A 1 96 ? -15.931 -0.555 11.115 1.00 94.62 96 GLY A N 1
ATOM 751 C CA . GLY A 1 96 ? -14.727 -0.995 11.837 1.00 94.62 96 GLY A CA 1
ATOM 752 C C . GLY A 1 96 ? -13.511 -1.273 10.944 1.00 94.62 96 GLY A C 1
ATOM 753 O O . GLY A 1 96 ? -12.500 -1.778 11.422 1.00 94.62 96 GLY A O 1
ATOM 754 N N . LEU A 1 97 ? -13.579 -0.933 9.655 1.00 97.44 97 LEU A N 1
ATOM 755 C CA . LEU A 1 97 ? -12.497 -1.126 8.694 1.00 97.44 97 LEU A CA 1
ATOM 756 C C . LEU A 1 97 ? -12.102 0.193 8.031 1.00 97.44 97 LEU A C 1
ATOM 758 O O . LEU A 1 97 ? -12.926 1.090 7.846 1.00 97.44 97 LEU A O 1
ATOM 762 N N . VAL A 1 98 ? -10.838 0.277 7.626 1.00 98.19 98 VAL A N 1
ATOM 763 C CA . VAL A 1 98 ? -10.293 1.317 6.754 1.00 98.19 98 VAL A CA 1
ATOM 764 C C . VAL A 1 98 ? -9.921 0.676 5.424 1.00 98.19 98 VAL A C 1
ATOM 766 O O . VAL A 1 98 ? -9.086 -0.225 5.365 1.00 98.19 98 VAL A O 1
ATOM 769 N N . PHE A 1 99 ? -10.537 1.157 4.352 1.00 98.31 99 PHE A N 1
ATOM 770 C CA . PHE A 1 99 ? -10.288 0.746 2.978 1.00 98.31 99 PHE A CA 1
ATOM 771 C C 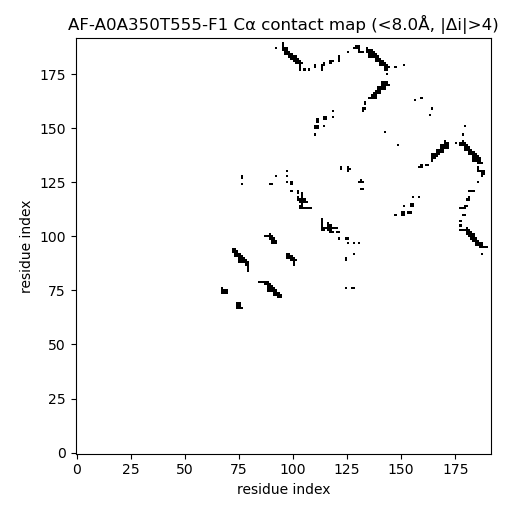. PHE A 1 99 ? -9.415 1.799 2.307 1.00 98.31 99 PHE A C 1
ATOM 773 O O . PHE A 1 99 ? -9.854 2.932 2.105 1.00 98.31 99 PHE A O 1
ATOM 780 N N . VAL A 1 100 ? -8.182 1.441 1.962 1.00 98.38 100 VAL A N 1
ATOM 781 C CA . VAL A 1 100 ? -7.227 2.340 1.309 1.00 98.38 100 VAL A CA 1
ATOM 782 C C . VAL A 1 100 ? -7.143 1.998 -0.173 1.00 98.38 100 VAL A C 1
ATOM 784 O O . VAL A 1 100 ? -6.835 0.864 -0.549 1.00 98.38 100 VAL A O 1
ATOM 787 N N . SER A 1 101 ? -7.391 2.995 -1.021 1.00 97.50 101 SER A N 1
ATOM 788 C CA . SER A 1 101 ? -7.276 2.881 -2.478 1.00 97.50 101 SER A CA 1
ATOM 789 C C . SER A 1 101 ? -5.832 2.600 -2.918 1.00 97.50 101 SER A C 1
ATOM 791 O O . SER A 1 101 ? -4.880 2.758 -2.153 1.00 97.50 101 SER A O 1
ATOM 793 N N . GLY A 1 102 ? -5.647 2.206 -4.180 1.00 95.50 102 GLY A N 1
ATOM 794 C CA . GLY A 1 102 ? -4.320 1.956 -4.750 1.00 95.50 102 GLY A CA 1
ATOM 795 C C . GLY A 1 102 ? -3.449 3.217 -4.836 1.00 95.50 102 GLY A C 1
ATOM 796 O O . GLY A 1 102 ? -3.871 4.221 -5.409 1.00 95.50 102 GLY A O 1
ATOM 797 N N . HIS A 1 103 ? -2.217 3.149 -4.325 1.00 96.12 103 HIS A N 1
ATOM 798 C CA . HIS A 1 103 ? -1.229 4.231 -4.356 1.00 96.12 103 HIS A CA 1
ATOM 799 C C . HIS A 1 103 ? 0.127 3.745 -4.880 1.00 96.12 103 HIS A C 1
ATOM 801 O O . HIS A 1 103 ? 0.619 2.711 -4.444 1.00 96.12 103 HIS A O 1
ATOM 807 N N . SER A 1 104 ? 0.750 4.513 -5.779 1.00 92.19 104 SER A N 1
ATOM 808 C CA . SER A 1 104 ? 2.037 4.200 -6.429 1.00 92.19 104 SER A CA 1
ATOM 809 C C . SER A 1 104 ? 3.208 5.094 -5.993 1.00 92.19 104 SER A C 1
ATOM 811 O O . SER A 1 104 ? 4.214 5.197 -6.684 1.00 92.19 104 SER A O 1
ATOM 813 N N . GLY A 1 105 ? 3.075 5.819 -4.881 1.00 83.12 105 GLY A N 1
ATOM 814 C CA . GLY A 1 105 ? 4.138 6.682 -4.346 1.00 83.12 105 GLY A CA 1
ATOM 815 C C . GLY A 1 105 ? 4.281 8.048 -5.025 1.00 83.12 105 GLY A C 1
ATOM 816 O O . GLY A 1 105 ? 4.764 8.980 -4.394 1.00 83.12 105 GLY A O 1
ATOM 817 N N . GLY A 1 106 ? 3.810 8.209 -6.267 1.00 88.31 106 GLY A N 1
ATOM 818 C CA . GLY A 1 106 ? 3.766 9.508 -6.959 1.00 88.31 106 GLY A CA 1
ATOM 819 C C . GLY A 1 106 ? 5.136 10.073 -7.353 1.00 88.31 106 GLY A C 1
ATOM 820 O O . GLY A 1 106 ? 5.226 11.227 -7.765 1.00 88.31 106 GLY A O 1
ATOM 821 N N . ILE A 1 107 ? 6.187 9.262 -7.247 1.00 92.44 107 ILE A N 1
ATOM 822 C CA . ILE A 1 107 ? 7.551 9.591 -7.658 1.00 92.44 107 ILE A CA 1
ATOM 823 C C . ILE A 1 107 ? 7.980 8.675 -8.804 1.00 92.44 107 ILE A C 1
ATOM 825 O O . ILE A 1 107 ? 7.345 7.655 -9.061 1.00 92.44 107 ILE A O 1
ATOM 829 N N . ARG A 1 108 ? 9.058 9.045 -9.496 1.00 92.62 108 ARG A N 1
ATOM 830 C CA . ARG A 1 108 ? 9.728 8.178 -10.469 1.00 92.62 108 ARG A CA 1
ATOM 831 C C . ARG A 1 108 ? 11.099 7.826 -9.925 1.00 92.62 108 ARG A C 1
ATOM 833 O O . ARG A 1 108 ? 11.895 8.732 -9.689 1.00 92.62 108 ARG A O 1
ATOM 840 N N . GLY A 1 109 ? 11.358 6.541 -9.737 1.00 94.12 109 GLY A N 1
ATOM 841 C CA . GLY A 1 109 ? 12.613 6.078 -9.157 1.00 94.12 109 GLY A CA 1
ATOM 842 C C . GLY A 1 109 ? 12.838 4.591 -9.371 1.00 94.12 109 GLY A C 1
ATOM 843 O O . GLY A 1 109 ? 12.272 3.968 -10.271 1.00 94.12 109 GLY A O 1
ATOM 844 N N . THR A 1 110 ? 13.695 4.021 -8.538 1.00 96.81 110 THR A N 1
ATOM 845 C CA . THR A 1 110 ? 13.851 2.570 -8.402 1.00 96.81 110 THR A CA 1
ATOM 846 C C . THR A 1 110 ? 12.572 1.932 -7.855 1.00 96.81 110 THR A C 1
ATOM 848 O O . THR A 1 110 ? 11.721 2.604 -7.265 1.00 96.81 110 THR A O 1
ATOM 851 N N . ALA A 1 111 ? 12.422 0.616 -8.028 1.00 96.75 111 ALA A N 1
ATOM 852 C CA . ALA A 1 111 ? 11.254 -0.089 -7.508 1.00 96.75 111 ALA A CA 1
ATOM 853 C C . ALA A 1 111 ? 11.189 -0.015 -5.969 1.00 96.75 111 ALA A C 1
ATOM 855 O O . ALA A 1 111 ? 10.103 0.103 -5.404 1.00 96.75 111 ALA A O 1
ATOM 856 N N . THR A 1 112 ? 12.351 0.005 -5.306 1.00 97.88 112 THR A N 1
ATOM 857 C CA . THR A 1 112 ? 12.492 0.268 -3.865 1.00 97.88 112 THR A CA 1
ATOM 858 C C . THR A 1 112 ? 11.942 1.641 -3.477 1.00 97.88 112 THR A C 1
ATOM 860 O O . THR A 1 112 ? 11.135 1.744 -2.555 1.00 97.88 112 THR A O 1
ATOM 863 N N . GLU A 1 113 ? 12.362 2.706 -4.165 1.00 98.19 113 GLU A N 1
ATOM 864 C CA . GLU A 1 113 ? 11.943 4.076 -3.837 1.00 98.19 113 GLU A CA 1
ATOM 865 C C . GLU A 1 113 ? 10.440 4.267 -4.042 1.00 98.19 113 GLU A C 1
ATOM 867 O O . GLU A 1 113 ? 9.765 4.817 -3.169 1.00 98.19 113 GLU A O 1
ATOM 872 N N . GLU A 1 114 ? 9.896 3.766 -5.154 1.00 98.06 114 GLU A N 1
ATOM 873 C CA . GLU A 1 114 ? 8.457 3.831 -5.419 1.00 98.06 114 GLU A CA 1
ATOM 874 C C . GLU A 1 114 ? 7.652 3.028 -4.390 1.00 98.06 114 GLU A C 1
ATOM 876 O O . GLU A 1 114 ? 6.640 3.524 -3.889 1.00 98.06 114 GLU A O 1
ATOM 881 N N . ALA A 1 115 ? 8.120 1.834 -4.004 1.00 98.44 115 ALA A N 1
ATOM 882 C CA . ALA A 1 115 ? 7.468 1.029 -2.974 1.00 98.44 115 ALA A CA 1
ATOM 883 C C . ALA A 1 115 ? 7.473 1.731 -1.612 1.00 98.44 115 ALA A C 1
ATOM 885 O O . ALA A 1 115 ? 6.435 1.797 -0.948 1.00 98.44 115 ALA A O 1
ATOM 886 N N . ARG A 1 116 ? 8.609 2.320 -1.221 1.00 98.56 116 ARG A N 1
ATOM 887 C CA . ARG A 1 116 ? 8.733 3.099 0.015 1.00 98.56 116 ARG A CA 1
ATOM 888 C C . ARG A 1 116 ? 7.779 4.286 0.029 1.00 98.56 116 ARG A C 1
ATOM 890 O O . ARG A 1 116 ? 7.087 4.504 1.021 1.00 98.56 116 ARG A O 1
ATOM 897 N N . ALA A 1 117 ? 7.729 5.041 -1.066 1.00 98.38 117 ALA A N 1
ATOM 898 C CA . ALA A 1 117 ? 6.849 6.196 -1.185 1.00 98.38 117 ALA A CA 1
ATOM 899 C C . ALA A 1 117 ? 5.368 5.784 -1.145 1.00 98.38 117 ALA A C 1
ATOM 901 O O . ALA A 1 117 ? 4.563 6.421 -0.465 1.00 98.38 117 ALA A O 1
ATOM 902 N N . ALA A 1 118 ? 5.002 4.693 -1.824 1.00 98.25 118 ALA A N 1
ATOM 903 C CA . ALA A 1 118 ? 3.639 4.171 -1.829 1.00 98.25 118 ALA A CA 1
ATOM 904 C C . ALA A 1 118 ? 3.182 3.714 -0.436 1.00 98.25 118 ALA A C 1
ATOM 906 O O . ALA A 1 118 ? 2.103 4.098 0.014 1.00 98.25 118 ALA A O 1
ATOM 907 N N . LEU A 1 119 ? 4.012 2.939 0.266 1.00 98.50 119 LEU A N 1
ATOM 908 C CA . LEU A 1 119 ? 3.718 2.472 1.623 1.00 98.50 119 LEU A CA 1
ATOM 909 C C . LEU A 1 119 ? 3.713 3.625 2.635 1.00 98.50 119 LEU A C 1
ATOM 911 O O . LEU A 1 119 ? 2.884 3.632 3.541 1.00 98.50 119 LEU A O 1
ATOM 915 N N . GLY A 1 120 ? 4.554 4.646 2.439 1.00 98.38 120 GLY A N 1
ATOM 916 C CA . GLY A 1 120 ? 4.522 5.877 3.233 1.00 98.38 120 GLY A CA 1
ATOM 917 C C . GLY A 1 120 ? 3.195 6.629 3.105 1.00 98.38 120 GLY A C 1
ATOM 918 O O . GLY A 1 120 ? 2.630 7.054 4.108 1.00 98.38 120 GLY A O 1
ATOM 919 N N . ILE A 1 121 ? 2.647 6.720 1.889 1.00 98.19 121 ILE A N 1
ATOM 920 C CA . ILE A 1 121 ? 1.314 7.295 1.663 1.00 98.19 121 ILE A CA 1
ATOM 921 C C . ILE A 1 121 ? 0.230 6.498 2.398 1.00 98.19 121 ILE A C 1
ATOM 923 O O . ILE A 1 121 ? -0.648 7.096 3.020 1.00 98.19 121 ILE A O 1
ATOM 927 N N . ILE A 1 122 ? 0.273 5.164 2.310 1.00 98.38 122 ILE A N 1
ATOM 928 C CA . ILE A 1 122 ? -0.694 4.298 2.995 1.00 98.38 122 ILE A CA 1
ATOM 929 C C . ILE A 1 122 ? -0.620 4.516 4.501 1.00 98.38 122 ILE A C 1
ATOM 931 O O . ILE A 1 122 ? -1.655 4.727 5.124 1.00 98.38 122 ILE A O 1
ATOM 935 N N . LYS A 1 123 ? 0.590 4.530 5.069 1.00 98.31 123 LYS A N 1
ATOM 936 C CA . LYS A 1 123 ? 0.802 4.798 6.491 1.00 98.31 123 LYS A CA 1
ATOM 937 C C . LYS A 1 123 ? 0.141 6.111 6.916 1.00 98.31 123 LYS A C 1
ATOM 939 O O . LYS A 1 123 ? -0.645 6.097 7.855 1.00 98.31 123 LYS A O 1
ATOM 944 N N . SER A 1 124 ? 0.383 7.206 6.193 1.00 98.06 124 SER A N 1
ATOM 945 C CA . SER A 1 124 ? -0.226 8.504 6.517 1.00 98.06 124 SER A CA 1
ATOM 946 C C . SER A 1 124 ? -1.755 8.496 6.425 1.00 98.06 124 SER A C 1
ATOM 948 O O . SER A 1 124 ? -2.410 9.115 7.254 1.00 98.06 124 SER A O 1
ATOM 950 N N . LEU A 1 125 ? -2.339 7.785 5.453 1.00 97.62 125 LEU A N 1
ATOM 951 C CA . LEU A 1 125 ? -3.799 7.660 5.333 1.00 97.62 125 LEU A CA 1
ATOM 952 C C . LEU A 1 125 ? -4.408 6.820 6.459 1.00 97.62 125 LEU A C 1
ATOM 954 O O . LEU A 1 125 ? -5.491 7.140 6.941 1.00 97.62 125 LEU A O 1
ATOM 958 N N . LEU A 1 126 ? -3.727 5.750 6.875 1.00 97.75 126 LEU A N 1
ATOM 959 C CA . LEU A 1 126 ? -4.156 4.947 8.017 1.00 97.75 126 LEU A CA 1
ATOM 960 C C . LEU A 1 126 ? -4.101 5.773 9.301 1.00 97.75 126 LEU A C 1
ATOM 962 O O . LEU A 1 126 ? -5.075 5.767 10.043 1.00 97.75 126 LEU A O 1
ATOM 966 N N . GLU A 1 127 ? -3.027 6.532 9.522 1.00 97.00 127 GLU A N 1
ATOM 967 C CA . GLU A 1 127 ? -2.898 7.443 10.667 1.00 97.00 127 GLU A CA 1
ATOM 968 C C . GLU A 1 127 ? -3.998 8.520 10.667 1.00 97.00 127 GLU A C 1
ATOM 970 O O . GLU A 1 127 ? -4.616 8.761 11.702 1.00 97.00 127 GLU A O 1
ATOM 975 N N . GLU A 1 128 ? -4.307 9.118 9.508 1.00 95.62 128 GLU A N 1
ATOM 976 C CA . GLU A 1 128 ? -5.410 10.083 9.355 1.00 95.62 128 GLU A CA 1
ATOM 977 C C . GLU A 1 128 ? -6.773 9.463 9.707 1.00 95.62 128 GLU A C 1
ATOM 979 O O . GLU A 1 128 ? -7.623 10.123 10.304 1.00 95.62 128 GLU A O 1
ATOM 984 N N . ALA A 1 129 ? -6.962 8.179 9.396 1.00 95.12 129 ALA A N 1
ATOM 985 C CA . ALA A 1 129 ? -8.165 7.417 9.720 1.00 95.12 129 ALA A CA 1
ATOM 986 C C . ALA A 1 129 ? -8.182 6.831 11.148 1.00 95.12 129 ALA A C 1
ATOM 988 O O . ALA A 1 129 ? -9.121 6.109 11.497 1.00 95.12 129 ALA A O 1
ATOM 989 N N . GLY A 1 130 ? -7.167 7.117 11.974 1.00 94.88 130 GLY A N 1
ATOM 990 C CA . GLY A 1 130 ? -7.040 6.584 13.334 1.00 94.88 130 GLY A CA 1
ATOM 991 C C . GLY A 1 130 ? -6.641 5.105 13.394 1.00 94.88 130 GLY A C 1
ATOM 992 O O . GLY A 1 130 ? -6.950 4.421 14.361 1.00 94.88 130 GLY A O 1
ATOM 993 N N . SER A 1 131 ? -5.997 4.585 12.355 1.00 97.00 131 SER A N 1
ATOM 994 C CA . SER A 1 131 ? -5.453 3.227 12.255 1.00 97.00 131 SER A CA 1
ATOM 995 C C . SER A 1 131 ? -3.916 3.270 12.184 1.00 97.00 131 SER A C 1
ATOM 997 O O . SER A 1 131 ? -3.289 4.295 12.453 1.00 97.00 131 SER A O 1
ATOM 999 N N . SER A 1 132 ? -3.278 2.149 11.854 1.00 97.25 132 SER A N 1
ATOM 1000 C CA . SER A 1 132 ? -1.826 2.039 11.720 1.00 97.25 132 SER A CA 1
ATOM 1001 C C . SER A 1 132 ? -1.437 0.907 10.766 1.00 97.25 132 SER A C 1
ATOM 1003 O O . SER A 1 132 ? -2.254 0.056 10.411 1.00 97.25 132 SER A O 1
ATOM 1005 N N . MET A 1 133 ? -0.161 0.866 10.368 1.00 97.69 133 MET A N 1
ATOM 1006 C CA . MET A 1 133 ? 0.381 -0.241 9.566 1.00 97.69 133 MET A CA 1
ATOM 1007 C C . MET A 1 133 ? 0.276 -1.597 10.284 1.00 97.69 133 MET A C 1
ATOM 1009 O O . MET A 1 133 ? 0.078 -2.611 9.621 1.00 97.69 133 MET A O 1
ATOM 1013 N N . ASP A 1 134 ? 0.328 -1.619 11.620 1.00 96.81 134 ASP A N 1
ATOM 1014 C CA . ASP A 1 134 ? 0.171 -2.846 12.416 1.00 96.81 134 ASP A CA 1
ATOM 1015 C C . ASP A 1 134 ? -1.262 -3.403 12.373 1.00 96.81 134 ASP A C 1
ATOM 1017 O O . ASP A 1 134 ? -1.486 -4.574 12.667 1.00 96.81 134 ASP A O 1
ATOM 1021 N N . HIS A 1 135 ? -2.243 -2.585 11.985 1.00 97.25 135 HIS A N 1
ATOM 1022 C CA . HIS A 1 135 ? -3.647 -2.986 11.868 1.00 97.25 13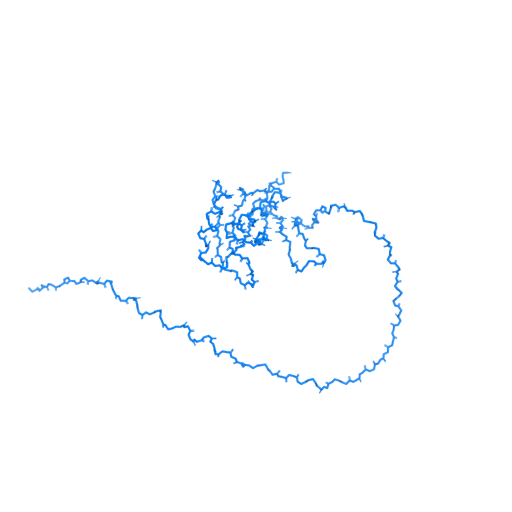5 HIS A CA 1
ATOM 1023 C C . HIS A 1 135 ? -4.036 -3.424 10.452 1.00 97.25 135 HIS A C 1
ATOM 1025 O O . HIS A 1 135 ? -5.206 -3.724 10.200 1.00 97.25 135 HIS A O 1
ATOM 1031 N N . VAL A 1 136 ? -3.093 -3.453 9.507 1.00 98.31 136 VAL A N 1
ATOM 1032 C CA . VAL A 1 136 ? -3.362 -3.898 8.137 1.00 98.31 136 VAL A CA 1
ATOM 1033 C C . VAL A 1 136 ? -3.605 -5.403 8.125 1.00 98.31 136 VAL A C 1
ATOM 1035 O O . VAL A 1 136 ? -2.735 -6.195 8.473 1.00 98.31 136 VAL A O 1
ATOM 1038 N N . VAL A 1 137 ? -4.781 -5.806 7.651 1.00 98.19 137 VAL A N 1
ATOM 1039 C CA . VAL A 1 137 ? -5.184 -7.218 7.578 1.00 98.19 137 VAL A CA 1
ATOM 1040 C C . VAL A 1 137 ? -4.994 -7.803 6.183 1.00 98.19 137 VAL A C 1
ATOM 1042 O O . VAL A 1 137 ? -4.750 -9.002 6.039 1.00 98.19 137 VAL A O 1
ATOM 1045 N N . GLN A 1 138 ? -5.060 -6.965 5.143 1.00 98.62 138 GLN A N 1
ATOM 1046 C CA . GLN A 1 138 ? -4.921 -7.396 3.755 1.00 98.62 138 GLN A CA 1
ATOM 1047 C C . GLN A 1 138 ? -4.236 -6.329 2.899 1.00 98.62 138 GLN A C 1
ATOM 1049 O O . GLN A 1 138 ? -4.556 -5.148 2.998 1.00 98.62 138 GLN A O 1
ATOM 1054 N N . VAL A 1 139 ? -3.319 -6.750 2.025 1.00 98.75 139 VAL A N 1
ATOM 1055 C CA . VAL A 1 139 ? -2.632 -5.895 1.044 1.00 98.75 139 VAL A CA 1
ATOM 1056 C C . VAL A 1 139 ? -2.845 -6.426 -0.369 1.00 98.75 139 VAL A C 1
ATOM 1058 O O . VAL A 1 139 ? -2.750 -7.628 -0.622 1.00 98.75 139 VAL A O 1
ATOM 1061 N N . THR A 1 140 ? -3.118 -5.534 -1.312 1.00 98.56 140 THR A N 1
ATOM 1062 C CA . THR A 1 140 ? -3.077 -5.825 -2.746 1.00 98.56 140 THR A CA 1
ATOM 1063 C C . THR A 1 140 ? -1.869 -5.113 -3.334 1.00 98.56 140 THR A C 1
ATOM 1065 O O . THR A 1 140 ? -1.780 -3.888 -3.271 1.00 98.56 140 THR A O 1
ATOM 1068 N N . LEU A 1 141 ? -0.942 -5.882 -3.898 1.00 98.38 141 LEU A N 1
ATOM 1069 C CA . LEU A 1 141 ? 0.237 -5.388 -4.599 1.00 98.38 141 LEU A CA 1
ATOM 1070 C C . LEU A 1 141 ? -0.001 -5.450 -6.111 1.00 98.38 141 LEU A C 1
ATOM 1072 O O . LEU A 1 141 ? -0.258 -6.514 -6.672 1.00 98.38 141 LEU A O 1
ATOM 1076 N N . LEU A 1 142 ? 0.127 -4.309 -6.772 1.00 97.81 142 LEU A N 1
ATOM 1077 C CA . LEU A 1 142 ? 0.134 -4.185 -8.221 1.00 97.81 142 LEU A CA 1
ATOM 1078 C C . LEU A 1 142 ? 1.562 -3.934 -8.694 1.00 97.81 142 LEU A C 1
ATOM 1080 O O . LEU A 1 142 ? 2.255 -3.096 -8.122 1.00 97.81 142 LEU A O 1
ATOM 1084 N N . ILE A 1 143 ? 2.004 -4.647 -9.729 1.00 97.19 143 ILE A N 1
ATOM 1085 C CA . ILE A 1 143 ? 3.336 -4.475 -10.327 1.00 97.19 143 ILE A CA 1
ATOM 1086 C C . ILE A 1 143 ? 3.257 -4.319 -11.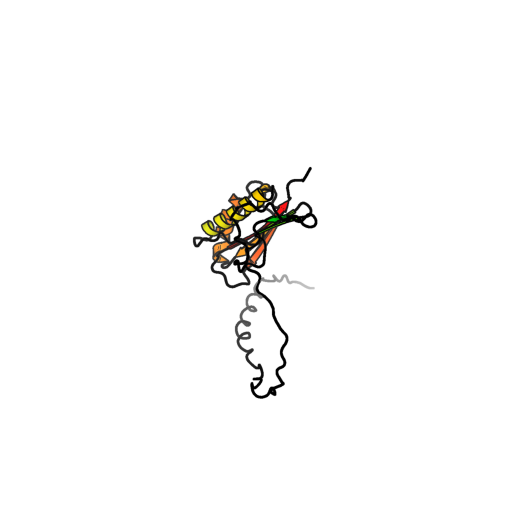842 1.00 97.19 143 ILE A C 1
ATOM 1088 O O . ILE A 1 143 ? 2.385 -4.889 -12.497 1.00 97.19 143 ILE A O 1
ATOM 1092 N N . THR A 1 144 ? 4.199 -3.584 -12.421 1.00 96.00 144 THR A N 1
ATOM 1093 C CA . THR A 1 144 ? 4.335 -3.493 -13.883 1.00 96.00 144 THR A CA 1
ATOM 1094 C C . THR A 1 144 ? 5.274 -4.578 -14.401 1.00 96.00 144 THR A C 1
ATOM 1096 O O . THR A 1 144 ? 4.918 -5.334 -15.309 1.00 96.00 144 THR A O 1
ATOM 1099 N N . ASN A 1 145 ? 6.447 -4.723 -13.777 1.00 95.12 145 ASN A N 1
ATOM 1100 C CA . ASN A 1 145 ? 7.474 -5.679 -14.177 1.00 95.12 145 ASN A CA 1
ATOM 1101 C C . ASN A 1 145 ? 7.739 -6.722 -13.079 1.00 95.12 145 ASN A C 1
ATOM 1103 O O . ASN A 1 145 ? 8.160 -6.387 -11.976 1.00 95.12 145 ASN A O 1
ATOM 1107 N N . SER A 1 146 ? 7.557 -8.007 -13.395 1.00 95.25 146 SER A N 1
ATOM 1108 C CA . SER A 1 146 ? 7.860 -9.101 -12.460 1.00 95.25 146 SER A CA 1
ATOM 1109 C C . SER A 1 146 ? 9.344 -9.234 -12.119 1.00 95.25 146 SER A C 1
ATOM 1111 O O . SER A 1 146 ? 9.650 -9.782 -11.068 1.00 95.25 146 SER A O 1
ATOM 1113 N N . ALA A 1 147 ? 10.260 -8.715 -12.944 1.00 97.38 147 ALA A N 1
ATOM 1114 C CA . ALA A 1 147 ? 11.689 -8.722 -12.620 1.00 97.38 147 ALA A CA 1
ATOM 1115 C C . ALA A 1 147 ? 12.030 -7.844 -11.399 1.00 97.38 147 ALA A C 1
ATOM 1117 O O . ALA A 1 147 ? 13.036 -8.071 -10.739 1.00 97.38 147 ALA A O 1
ATOM 1118 N N . GLU A 1 148 ? 11.179 -6.867 -11.073 1.00 96.50 148 GLU A N 1
ATOM 1119 C CA . GLU A 1 148 ? 11.368 -5.950 -9.940 1.00 96.50 148 GLU A CA 1
ATOM 1120 C C . GLU A 1 148 ? 10.683 -6.461 -8.657 1.00 96.50 148 GLU A C 1
ATOM 1122 O O . GLU A 1 148 ? 10.761 -5.834 -7.602 1.00 96.50 148 GLU A O 1
ATOM 1127 N N . TYR A 1 149 ? 10.012 -7.617 -8.724 1.00 97.00 149 TYR A N 1
ATOM 1128 C CA . TYR A 1 149 ? 9.184 -8.145 -7.640 1.00 97.00 149 TYR A CA 1
ATOM 1129 C C . TYR A 1 149 ? 9.965 -8.380 -6.343 1.00 97.00 149 TYR A C 1
ATOM 1131 O O . TYR A 1 149 ? 9.510 -7.992 -5.266 1.00 97.00 149 TYR A O 1
ATOM 1139 N N . ASP A 1 150 ? 11.155 -8.974 -6.433 1.00 97.94 150 ASP A N 1
ATOM 1140 C CA . ASP A 1 150 ? 11.978 -9.271 -5.257 1.00 97.94 150 ASP A CA 1
ATOM 1141 C C . ASP A 1 150 ? 12.515 -8.006 -4.588 1.00 97.94 150 ASP A C 1
ATOM 1143 O O . ASP A 1 150 ? 12.612 -7.937 -3.361 1.00 97.94 150 ASP A O 1
ATOM 1147 N N . GLU A 1 151 ? 12.820 -6.981 -5.380 1.00 97.75 151 GLU A N 1
ATOM 1148 C CA . GLU A 1 151 ? 13.220 -5.674 -4.874 1.00 97.75 151 GLU A CA 1
ATOM 1149 C C . GLU A 1 151 ? 12.080 -5.022 -4.082 1.00 97.75 151 GLU A C 1
ATOM 1151 O O . GLU A 1 151 ? 12.270 -4.663 -2.918 1.00 97.75 151 GLU A O 1
ATOM 1156 N N . ILE A 1 152 ? 10.877 -4.987 -4.661 1.00 98.25 152 ILE A N 1
ATOM 1157 C CA . ILE A 1 152 ? 9.667 -4.466 -4.012 1.00 98.25 152 ILE A CA 1
ATOM 1158 C C . ILE A 1 152 ? 9.364 -5.240 -2.722 1.00 98.25 152 ILE A C 1
ATOM 1160 O O . ILE A 1 152 ? 9.033 -4.647 -1.697 1.00 98.25 152 ILE A O 1
ATOM 1164 N N . ASN A 1 153 ? 9.506 -6.569 -2.742 1.00 98.25 153 ASN A N 1
ATOM 1165 C CA . ASN A 1 153 ? 9.263 -7.417 -1.575 1.00 98.25 153 ASN A CA 1
ATOM 1166 C C . ASN A 1 153 ? 10.233 -7.139 -0.425 1.00 98.25 153 ASN A C 1
ATOM 1168 O O . ASN A 1 153 ? 9.841 -7.268 0.736 1.00 98.25 153 ASN A O 1
ATOM 1172 N N . ARG A 1 154 ? 11.498 -6.812 -0.717 1.00 98.44 154 ARG A N 1
ATOM 1173 C CA . ARG A 1 154 ? 12.476 -6.467 0.323 1.00 98.44 154 ARG A CA 1
ATOM 1174 C C . ARG A 1 154 ? 12.077 -5.188 1.038 1.00 98.44 154 ARG A C 1
ATOM 1176 O O . ARG A 1 154 ? 12.030 -5.207 2.262 1.00 98.44 154 ARG A O 1
ATOM 1183 N N . GLU A 1 155 ? 11.726 -4.143 0.291 1.00 98.38 155 GLU A N 1
ATOM 1184 C CA . GLU A 1 155 ? 11.231 -2.898 0.882 1.00 98.38 155 GLU A CA 1
ATOM 1185 C C . GLU A 1 155 ? 9.931 -3.144 1.656 1.00 98.38 155 GLU A C 1
ATOM 1187 O O . GLU A 1 155 ? 9.850 -2.782 2.821 1.00 98.38 155 GLU A O 1
ATOM 1192 N N . TYR A 1 156 ? 8.952 -3.846 1.070 1.00 98.38 156 TYR A N 1
ATOM 1193 C CA . TYR A 1 156 ? 7.657 -4.138 1.699 1.00 98.38 156 TYR A CA 1
ATOM 1194 C C . TYR A 1 156 ? 7.778 -4.745 3.105 1.00 98.38 156 TYR A C 1
ATOM 1196 O O . TYR A 1 156 ? 7.094 -4.299 4.023 1.00 98.38 156 TYR A O 1
ATOM 1204 N N . LYS A 1 157 ? 8.672 -5.725 3.303 1.00 98.25 157 LYS A N 1
ATOM 1205 C CA . LYS A 1 157 ? 8.856 -6.383 4.611 1.00 98.25 157 LYS A CA 1
ATOM 1206 C C . LYS A 1 157 ? 9.304 -5.419 5.712 1.00 98.25 157 LYS A C 1
ATOM 1208 O O . LYS A 1 157 ? 8.989 -5.658 6.872 1.00 98.25 157 LYS A O 1
ATOM 1213 N N . LEU A 1 158 ? 10.003 -4.335 5.369 1.00 98.19 158 LEU A N 1
ATOM 1214 C CA . LEU A 1 158 ? 10.466 -3.339 6.343 1.00 98.19 158 LEU A CA 1
ATOM 1215 C C . LEU A 1 158 ? 9.307 -2.567 6.988 1.00 98.19 158 LEU A C 1
ATOM 1217 O O . LEU A 1 158 ? 9.461 -2.044 8.087 1.00 98.19 158 LEU A O 1
ATOM 1221 N N . HIS A 1 159 ? 8.146 -2.516 6.328 1.00 97.94 159 HIS A N 1
ATOM 1222 C CA . HIS A 1 159 ? 6.957 -1.814 6.820 1.00 97.94 159 HIS A CA 1
ATOM 1223 C C . HIS A 1 159 ? 6.058 -2.688 7.705 1.00 97.94 159 HIS A C 1
ATOM 1225 O O . HIS A 1 159 ? 5.106 -2.175 8.283 1.00 97.94 159 HIS A O 1
ATOM 1231 N N . PHE A 1 160 ? 6.361 -3.985 7.828 1.00 97.75 160 PHE A N 1
ATOM 1232 C CA . PHE A 1 160 ? 5.556 -4.966 8.563 1.00 97.75 160 PHE A CA 1
ATOM 1233 C C . PHE A 1 160 ? 6.425 -5.848 9.482 1.00 97.75 160 PHE A C 1
ATOM 1235 O O . PHE A 1 160 ? 6.482 -7.069 9.303 1.00 97.75 160 PHE A O 1
ATOM 1242 N N . PRO A 1 161 ? 7.130 -5.258 10.470 1.00 96.00 161 PRO A N 1
ATOM 1243 C CA . PRO A 1 161 ? 8.037 -6.003 11.349 1.00 96.00 161 PRO A CA 1
ATOM 1244 C C . PRO A 1 161 ? 7.312 -6.987 12.281 1.00 96.00 161 PRO A C 1
ATOM 1246 O O . PRO A 1 161 ? 7.909 -7.968 12.714 1.00 96.00 161 PRO A O 1
ATOM 1249 N N . ASN A 1 162 ? 6.029 -6.744 12.564 1.00 94.50 162 ASN A N 1
ATOM 1250 C CA . ASN A 1 162 ? 5.240 -7.483 13.554 1.00 94.50 162 ASN A CA 1
ATOM 1251 C C . ASN A 1 162 ? 4.372 -8.601 12.947 1.00 94.50 162 ASN A C 1
ATOM 1253 O O . ASN A 1 162 ? 3.607 -9.248 13.658 1.00 94.50 162 ASN A O 1
ATOM 1257 N N . GLY A 1 163 ? 4.484 -8.841 11.638 1.00 94.06 163 GLY A N 1
ATOM 1258 C CA . GLY A 1 163 ? 3.706 -9.853 10.925 1.00 94.06 163 GLY A CA 1
ATOM 1259 C C . GLY A 1 163 ? 3.297 -9.379 9.537 1.00 94.06 163 GLY A C 1
ATOM 1260 O O . GLY A 1 163 ? 3.013 -8.204 9.334 1.00 94.06 163 GLY A O 1
ATOM 1261 N N . LEU A 1 164 ? 3.277 -10.298 8.569 1.00 97.38 164 LEU A N 1
ATOM 1262 C CA . LEU A 1 164 ? 2.934 -9.985 7.182 1.00 97.38 164 LEU A CA 1
ATOM 1263 C C . LEU A 1 164 ? 1.422 -10.162 6.951 1.00 97.38 164 LEU A C 1
ATOM 1265 O O . LEU A 1 164 ? 0.923 -11.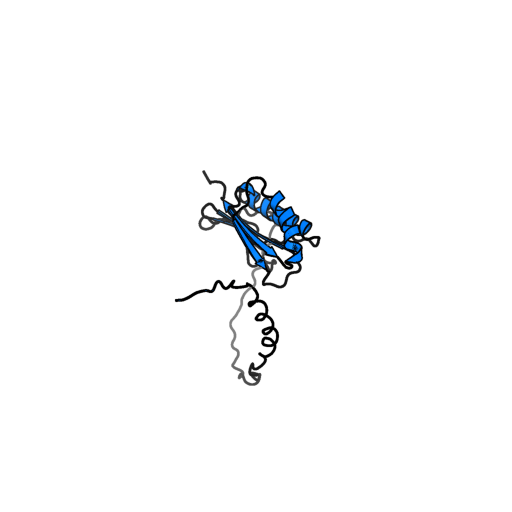272 7.150 1.00 97.38 164 LEU A O 1
ATOM 1269 N N . PRO A 1 165 ? 0.703 -9.120 6.495 1.00 98.12 165 PRO A N 1
ATOM 1270 C CA . PRO A 1 165 ? -0.714 -9.222 6.155 1.00 98.12 165 PRO A CA 1
ATOM 1271 C C . PRO A 1 165 ? -0.994 -10.243 5.046 1.00 98.12 165 PRO A C 1
ATOM 1273 O O . PRO A 1 165 ? -0.127 -10.543 4.214 1.00 98.12 165 PRO A O 1
ATOM 1276 N N . ALA A 1 166 ? -2.243 -10.714 4.963 1.00 98.69 166 ALA A N 1
ATOM 1277 C CA . ALA A 1 166 ? -2.697 -11.486 3.809 1.00 98.69 166 ALA A CA 1
ATOM 1278 C C . ALA A 1 166 ? -2.479 -10.669 2.526 1.00 98.69 166 ALA A C 1
ATOM 1280 O O . ALA A 1 166 ? -2.728 -9.462 2.500 1.00 98.69 166 ALA A O 1
ATOM 1281 N N . ARG A 1 167 ? -1.999 -11.299 1.447 1.00 98.38 167 ARG A N 1
ATOM 1282 C CA . ARG A 1 167 ? -1.573 -10.553 0.257 1.00 98.38 167 ARG A CA 1
ATOM 1283 C C . ARG A 1 167 ? -2.037 -11.168 -1.053 1.00 98.38 167 ARG A C 1
ATOM 1285 O O . ARG A 1 167 ? -1.841 -12.355 -1.290 1.00 98.38 167 ARG A O 1
ATOM 1292 N N . HIS A 1 168 ? -2.541 -10.314 -1.940 1.00 97.00 168 HIS A N 1
ATOM 1293 C CA . HIS A 1 168 ? -2.758 -10.620 -3.352 1.00 97.00 168 HIS A CA 1
ATOM 1294 C C . HIS A 1 168 ? -1.774 -9.819 -4.215 1.00 97.00 168 HIS A C 1
ATOM 1296 O O . HIS A 1 168 ? -1.501 -8.657 -3.922 1.00 97.00 168 HIS A O 1
ATOM 1302 N N . THR A 1 169 ? -1.207 -10.425 -5.261 1.00 97.75 169 THR A N 1
ATOM 1303 C CA . THR A 1 169 ? -0.325 -9.734 -6.216 1.00 97.75 169 THR A CA 1
ATOM 1304 C C . THR A 1 169 ? -0.858 -9.904 -7.630 1.00 97.75 169 THR A C 1
ATOM 1306 O O . THR A 1 169 ? -1.112 -11.028 -8.053 1.00 97.75 169 THR A O 1
ATOM 1309 N N . ALA A 1 170 ? -0.973 -8.802 -8.364 1.00 97.00 170 ALA A N 1
ATOM 1310 C CA . ALA A 1 170 ? -1.396 -8.794 -9.759 1.00 97.00 170 ALA A CA 1
ATOM 1311 C C . ALA A 1 170 ? -0.572 -7.792 -10.578 1.00 97.00 170 ALA A C 1
ATOM 1313 O O . ALA A 1 170 ? 0.155 -6.959 -10.034 1.00 97.00 170 ALA A O 1
ATOM 1314 N N . ARG A 1 171 ? -0.681 -7.870 -11.906 1.00 95.94 171 ARG A N 1
ATOM 1315 C CA . ARG A 1 171 ? -0.128 -6.839 -12.788 1.00 95.94 171 ARG A CA 1
ATOM 1316 C C . ARG A 1 171 ? -1.114 -5.691 -12.965 1.00 95.94 171 ARG A C 1
ATOM 1318 O O . ARG A 1 171 ? -2.324 -5.906 -12.903 1.00 95.94 171 ARG A O 1
ATOM 1325 N N . PHE A 1 172 ? -0.611 -4.481 -13.205 1.00 92.94 172 PHE A N 1
ATOM 1326 C CA . PHE A 1 172 ? -1.477 -3.366 -13.590 1.00 92.94 172 PHE A CA 1
ATOM 1327 C C . PHE A 1 172 ? -2.228 -3.691 -14.889 1.00 92.94 172 PHE A C 1
ATOM 1329 O O . PHE A 1 172 ? -1.619 -4.076 -15.884 1.00 92.94 172 PHE A O 1
ATOM 1336 N N . GLY A 1 173 ? -3.552 -3.519 -14.870 1.00 86.25 173 GLY A N 1
ATOM 1337 C CA . GLY A 1 173 ? -4.409 -3.650 -16.056 1.00 86.25 173 GLY A CA 1
ATOM 1338 C C . GLY A 1 173 ? -4.625 -2.335 -16.812 1.00 86.25 173 GLY A C 1
ATOM 1339 O O . GLY A 1 173 ? -5.197 -2.340 -17.896 1.00 86.25 173 GLY A O 1
ATOM 1340 N N . VAL A 1 174 ? -4.179 -1.211 -16.243 1.00 84.81 174 VAL A N 1
ATOM 1341 C CA . VAL A 1 174 ? -4.283 0.127 -16.842 1.00 84.81 174 VAL A CA 1
ATOM 1342 C C . VAL A 1 174 ? -2.898 0.631 -17.252 1.00 84.81 174 VAL A C 1
ATOM 1344 O O . VAL A 1 174 ? -1.924 0.326 -16.558 1.00 84.81 174 VAL A O 1
ATOM 1347 N N . PRO A 1 175 ? -2.779 1.423 -18.334 1.00 86.94 175 PRO A N 1
ATOM 1348 C CA . PRO A 1 175 ? -1.520 2.069 -18.683 1.00 86.94 175 PRO A CA 1
ATOM 1349 C C . PRO A 1 175 ? -1.007 2.929 -17.522 1.00 86.94 175 PRO A C 1
ATOM 1351 O O . PRO A 1 175 ? -1.691 3.840 -17.059 1.00 86.94 175 PRO A O 1
ATOM 1354 N N . THR A 1 176 ? 0.199 2.637 -17.043 1.00 90.19 176 THR A N 1
ATOM 1355 C CA . THR A 1 176 ? 0.841 3.375 -15.952 1.00 90.19 176 THR A CA 1
ATOM 1356 C C . THR A 1 176 ? 2.352 3.377 -16.127 1.00 90.19 176 THR A C 1
ATOM 1358 O O . THR A 1 176 ? 2.926 2.442 -16.682 1.00 90.19 176 THR A O 1
ATOM 1361 N N . THR A 1 177 ? 3.004 4.434 -15.645 1.00 92.75 177 THR A N 1
ATOM 1362 C CA . THR A 1 177 ? 4.469 4.485 -15.534 1.00 92.75 177 THR A CA 1
ATOM 1363 C C . THR A 1 177 ? 4.965 4.032 -14.164 1.00 92.75 177 THR A C 1
ATOM 1365 O O . THR A 1 177 ? 6.172 3.972 -13.962 1.00 92.75 177 THR A O 1
ATOM 1368 N N . ALA A 1 178 ? 4.061 3.765 -13.219 1.00 95.62 178 ALA A N 1
ATOM 1369 C CA . ALA A 1 178 ? 4.422 3.264 -11.901 1.00 95.62 178 ALA A CA 1
ATOM 1370 C C . ALA A 1 178 ? 4.974 1.840 -11.999 1.00 95.62 178 ALA A C 1
ATOM 1372 O O . ALA A 1 178 ? 4.420 0.997 -12.707 1.00 95.62 178 ALA A O 1
ATOM 1373 N N . LYS A 1 179 ? 6.030 1.547 -11.248 1.00 96.25 179 LYS A N 1
ATOM 1374 C CA . LYS A 1 179 ? 6.596 0.200 -11.121 1.00 96.25 179 LYS A CA 1
ATOM 1375 C C . LYS A 1 179 ? 5.751 -0.667 -10.202 1.00 96.25 179 LYS A C 1
ATOM 1377 O O . LYS A 1 179 ? 5.557 -1.853 -10.480 1.00 96.25 179 LYS A O 1
ATOM 1382 N N . CYS A 1 180 ? 5.213 -0.067 -9.142 1.00 97.44 180 CYS A N 1
ATOM 1383 C CA . CYS A 1 180 ? 4.345 -0.742 -8.191 1.00 97.44 180 CYS A CA 1
ATOM 1384 C C . CYS A 1 180 ? 3.230 0.158 -7.648 1.00 97.44 180 CYS A C 1
ATOM 1386 O O . CYS A 1 180 ? 3.260 1.382 -7.773 1.00 97.44 180 CYS A O 1
ATOM 1388 N N . GLY A 1 181 ? 2.227 -0.467 -7.044 1.00 97.50 181 GLY A N 1
ATOM 1389 C CA . GLY A 1 181 ? 1.208 0.212 -6.267 1.00 97.50 181 GLY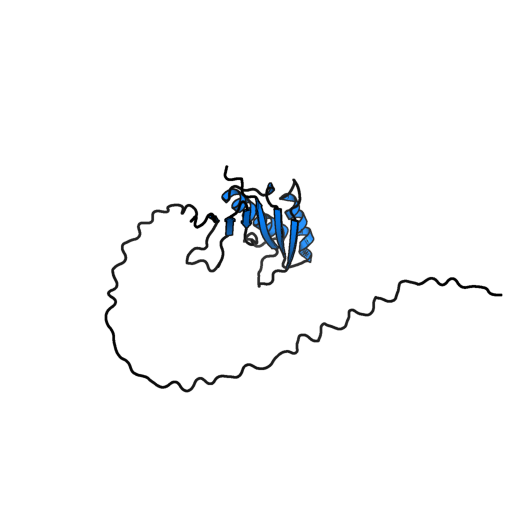 A CA 1
ATOM 1390 C C . GLY A 1 181 ? 0.630 -0.701 -5.201 1.00 97.50 181 GLY A C 1
ATOM 1391 O O . GLY A 1 181 ? 0.583 -1.919 -5.369 1.00 97.50 181 GLY A O 1
ATOM 1392 N N . PHE A 1 182 ? 0.190 -0.105 -4.104 1.00 98.44 182 PHE A N 1
ATOM 1393 C CA . PHE A 1 182 ? -0.344 -0.820 -2.956 1.00 98.44 182 PHE A CA 1
ATOM 1394 C C . PHE A 1 182 ? -1.739 -0.299 -2.626 1.00 98.44 182 PHE A C 1
ATOM 1396 O O . PHE A 1 182 ? -1.975 0.906 -2.635 1.00 98.44 182 PHE A O 1
ATOM 1403 N N . ALA A 1 183 ? -2.652 -1.213 -2.331 1.00 98.38 183 ALA A N 1
ATOM 1404 C CA . ALA A 1 183 ? -3.926 -0.945 -1.672 1.00 98.38 183 ALA A CA 1
ATOM 1405 C C . ALA A 1 183 ? -4.003 -1.826 -0.424 1.00 98.38 183 ALA A C 1
ATOM 1407 O O . ALA A 1 183 ? -3.351 -2.876 -0.378 1.00 98.38 183 ALA A O 1
ATOM 1408 N N . CYS A 1 184 ? -4.780 -1.434 0.580 1.00 98.62 184 CYS A N 1
ATOM 1409 C CA . CYS A 1 184 ? -4.927 -2.259 1.771 1.00 98.62 184 CYS A CA 1
ATOM 1410 C C . CYS A 1 184 ? -6.281 -2.106 2.454 1.00 98.62 184 CYS A C 1
ATOM 1412 O O . CYS A 1 184 ? -7.019 -1.147 2.230 1.00 98.62 184 CYS A O 1
ATOM 1414 N N . ILE A 1 185 ? -6.576 -3.085 3.302 1.00 98.62 185 ILE A N 1
ATOM 1415 C CA . ILE A 1 185 ? -7.662 -3.048 4.272 1.00 98.62 185 ILE A CA 1
ATOM 1416 C C . ILE A 1 185 ? -7.021 -3.167 5.651 1.00 98.62 185 ILE A C 1
ATOM 1418 O O . ILE A 1 185 ? -6.171 -4.037 5.865 1.00 98.62 185 ILE A O 1
ATOM 1422 N N . ALA A 1 186 ? -7.425 -2.302 6.574 1.00 98.44 186 ALA A N 1
ATOM 1423 C CA . ALA A 1 186 ? -6.965 -2.296 7.956 1.00 98.44 186 ALA A CA 1
ATOM 1424 C C . ALA A 1 186 ? -8.143 -2.241 8.930 1.00 98.44 186 ALA A C 1
ATOM 1426 O O . ALA A 1 186 ? -9.235 -1.806 8.565 1.00 98.44 186 ALA A O 1
ATOM 1427 N N . LEU A 1 187 ? -7.918 -2.656 10.173 1.00 97.62 187 LEU A N 1
ATOM 1428 C CA . LEU A 1 187 ? -8.863 -2.407 11.260 1.00 97.62 187 LEU A CA 1
ATOM 1429 C C . LEU A 1 187 ? -8.860 -0.911 11.593 1.00 97.62 187 LEU A C 1
ATOM 1431 O O . LEU A 1 187 ? -7.797 -0.305 11.758 1.00 97.62 187 LEU A O 1
ATOM 1435 N N . ALA A 1 188 ? -10.038 -0.301 11.685 1.00 94.00 188 ALA A N 1
ATOM 1436 C CA . ALA A 1 188 ? -10.164 1.017 12.298 1.00 94.00 188 ALA A CA 1
ATOM 1437 C C . ALA A 1 188 ? -9.925 0.877 13.809 1.00 94.00 188 ALA A C 1
ATOM 1439 O O . ALA A 1 188 ? -10.275 -0.156 14.378 1.00 94.00 188 ALA A O 1
ATOM 1440 N N . ALA A 1 189 ? -9.340 1.881 14.472 1.00 80.88 189 ALA A N 1
ATOM 1441 C CA . ALA A 1 189 ? -9.375 1.882 15.932 1.00 80.88 189 ALA A CA 1
ATOM 1442 C C . ALA A 1 189 ? -10.836 1.871 16.396 1.00 80.88 189 ALA A C 1
ATOM 1444 O O . ALA A 1 189 ? -11.671 2.599 15.842 1.00 80.88 189 ALA A O 1
ATOM 1445 N N . ASP A 1 190 ? -11.132 1.030 17.388 1.00 64.69 190 ASP A N 1
ATOM 1446 C CA . ASP A 1 190 ? -12.466 0.943 17.963 1.00 64.69 190 ASP A CA 1
ATOM 1447 C C . ASP A 1 190 ? -12.899 2.336 18.415 1.00 64.69 190 ASP A C 1
ATOM 1449 O O . ASP A 1 190 ? -12.236 2.998 19.218 1.00 64.69 190 ASP A O 1
ATOM 1453 N N . SER A 1 191 ? -14.016 2.796 17.858 1.00 53.28 191 SER A N 1
ATOM 1454 C CA . SER A 1 191 ? -14.721 3.963 18.372 1.00 53.28 191 SER A CA 1
ATOM 1455 C C . SER A 1 191 ? -15.398 3.511 19.665 1.00 53.28 191 SER A C 1
ATOM 1457 O O . SER A 1 191 ? -16.521 3.015 19.616 1.00 53.28 191 SER A O 1
ATOM 1459 N N . GLN A 1 192 ? -14.658 3.543 20.779 1.00 42.41 192 GLN A N 1
ATOM 1460 C CA . GLN A 1 192 ? -15.231 3.351 22.116 1.00 42.41 192 GLN A CA 1
ATOM 1461 C C . GLN A 1 192 ? -16.271 4.429 22.414 1.00 42.41 192 GLN A C 1
ATOM 1463 O O . GLN A 1 192 ? -16.029 5.601 22.040 1.00 42.41 192 GLN A O 1
#

Nearest PDB structures (foldseek):
  3kjj-assembly1_B  TM=9.118E-01  e=2.956E-10  Neisseria meningitidis serogroup B
  5yu2-assembly1_C  TM=9.154E-01  e=2.279E-10  Staphylococcus aureus subsp. aureus Mu50
  8qop-assembly1_A  TM=8.535E-01  e=8.585E-11  Capra hircus
  1oni-assembly3_H  TM=8.336E-01  e=9.778E-11  Homo sapiens
  8qoq-assembly1_A  TM=8.518E-01  e=2.279E-10  Capra hircus

Radius of gyration: 28.7 Å; Cα contacts (8 Å, |Δi|>4): 241; chains: 1; bounding box: 54×109×66 Å

Secondary structure (DSSP, 8-state):
----------S---SSSSSS-SSSSS---------------------------PPPPP------------BTTEEEESPPPTT----S-SEEEETTEEEEEEE--SS-S-HHHHHHHHHHHHHHHHHHTT--GGGEEEEEEEES-GGGHHHHHHHHHHT-TT-PPEEEEEE-SS----SEEEEEEEEPPP--

Mean predicted aligned error: 16.62 Å

Foldseek 3Di:
DDDDDDDDDDPDPDPPDPDPDPPPPPPDDDDDDDDDPDDDDDDDDDDDDDDDDDDDDDDDDDPDPPQFDDDPQKGFAQDDDPPDPDPDTQWIDHDQKIWGDKFQLPDDDALLNRLLSQVVSVQVVQVVLQHGLQQWQEKEKEAADPVCVVVSVVSVCVSHVPDDHHYDYDYDPDDDPGGMIMITMGGGPDPD

pLDDT: mean 73.6, std 28.01, range [29.03, 98.75]

Solvent-accessible surface area (backbone atoms only — not comparable to full-atom values): 12492 Å² total; per-residue (Å²): 142,81,83,88,81,91,77,86,83,77,92,83,88,78,90,83,82,87,86,85,85,82,82,81,77,87,76,81,78,90,84,82,85,85,79,79,93,80,88,80,84,90,76,80,90,82,89,82,83,85,83,80,82,75,83,80,75,85,81,77,89,71,88,66,83,78,72,59,72,69,61,94,70,32,39,54,37,66,64,56,54,97,87,44,89,56,96,58,46,49,26,37,36,43,92,64,28,32,44,36,46,77,32,36,38,87,59,87,71,54,50,43,56,23,41,50,38,15,52,50,52,50,40,53,52,30,47,75,65,54,30,44,63,89,36,41,56,33,37,40,40,33,30,66,51,77,89,46,46,67,52,31,51,58,50,55,50,73,69,36,85,90,57,80,49,51,73,49,79,49,66,63,92,62,98,70,90,52,54,40,30,41,23,37,36,23,44,32,55,81,86,123